Protein AF-A0A8S9R0D3-F1 (afdb_monomer_lite)

Structure (mmCIF, N/CA/C/O backbone):
data_AF-A0A8S9R0D3-F1
#
_entry.id   AF-A0A8S9R0D3-F1
#
loop_
_atom_site.group_PDB
_atom_site.id
_atom_site.type_symbol
_atom_site.label_atom_id
_atom_site.label_alt_id
_atom_site.label_comp_id
_atom_site.label_asym_id
_atom_site.label_entity_id
_atom_site.label_seq_id
_atom_site.pdbx_PDB_ins_code
_atom_site.Cartn_x
_atom_site.Cartn_y
_atom_site.Cartn_z
_atom_site.occupancy
_atom_site.B_iso_or_equiv
_atom_site.auth_seq_id
_atom_site.auth_comp_id
_atom_site.auth_asym_id
_atom_site.auth_atom_id
_atom_site.pdbx_PDB_model_num
ATOM 1 N N . MET A 1 1 ? 57.363 9.377 19.898 1.00 38.78 1 MET A N 1
ATOM 2 C CA . MET A 1 1 ? 56.429 9.627 21.012 1.00 38.78 1 MET A CA 1
ATOM 3 C C . MET A 1 1 ? 55.418 8.499 21.014 1.00 38.78 1 MET A C 1
ATOM 5 O O . MET A 1 1 ? 55.159 7.942 19.958 1.00 38.78 1 MET A O 1
ATOM 9 N N . SER A 1 2 ? 55.053 8.092 22.217 1.00 44.53 2 SER A N 1
ATOM 10 C CA . SER A 1 2 ? 54.649 6.754 22.642 1.00 44.53 2 SER A CA 1
ATOM 11 C C . SER A 1 2 ? 53.234 6.313 22.237 1.00 44.53 2 SER A C 1
ATOM 13 O O . SER A 1 2 ? 52.444 7.132 21.789 1.00 44.53 2 SER A O 1
ATOM 15 N N . GLU A 1 3 ? 52.969 5.034 22.550 1.00 37.09 3 GLU A N 1
ATOM 16 C CA . GLU A 1 3 ? 51.677 4.367 22.828 1.00 37.09 3 GLU A CA 1
ATOM 17 C C . GLU A 1 3 ? 51.063 3.515 21.709 1.00 37.09 3 GLU A C 1
ATOM 19 O O . GLU A 1 3 ? 51.058 3.905 20.552 1.00 37.09 3 GLU A O 1
ATOM 24 N N . SER A 1 4 ? 50.434 2.363 21.955 1.00 41.38 4 SER A N 1
ATOM 25 C CA . SER A 1 4 ? 50.523 1.299 22.975 1.00 41.38 4 SER A CA 1
ATOM 26 C C . SER A 1 4 ? 49.574 0.205 22.460 1.00 41.38 4 SER A C 1
ATOM 28 O O . SER A 1 4 ? 48.400 0.479 22.222 1.00 41.38 4 SER A O 1
ATOM 30 N N . SER A 1 5 ? 50.058 -1.020 22.256 1.00 46.34 5 SER A N 1
ATOM 31 C CA . SER A 1 5 ? 49.242 -2.169 21.824 1.00 46.34 5 SER A CA 1
ATOM 32 C C . SER A 1 5 ? 48.499 -2.811 23.005 1.00 46.34 5 SER A C 1
ATOM 34 O O . SER A 1 5 ? 49.089 -2.910 24.083 1.00 46.34 5 SER A O 1
ATOM 36 N N . PRO A 1 6 ? 47.281 -3.358 22.832 1.00 52.44 6 PRO A N 1
ATOM 37 C CA . PRO A 1 6 ? 46.685 -4.248 23.815 1.00 52.44 6 PRO A CA 1
ATOM 38 C C . PRO A 1 6 ? 46.996 -5.724 23.524 1.00 52.44 6 PRO A C 1
ATOM 40 O O . PRO A 1 6 ? 46.929 -6.211 22.397 1.00 52.44 6 PRO A O 1
ATOM 43 N N . SER A 1 7 ? 47.353 -6.401 24.612 1.00 41.72 7 SER A N 1
ATOM 44 C CA . SER A 1 7 ? 47.751 -7.799 24.749 1.00 41.72 7 SER A CA 1
ATOM 45 C C . SER A 1 7 ? 46.588 -8.771 24.517 1.00 41.72 7 SER A C 1
ATOM 47 O O . SER A 1 7 ? 45.537 -8.651 25.148 1.00 41.72 7 SER A O 1
ATOM 49 N N . GLY A 1 8 ? 46.799 -9.758 23.641 1.00 35.59 8 GLY A N 1
ATOM 50 C CA . GLY A 1 8 ? 45.963 -10.949 23.506 1.00 35.59 8 GLY A CA 1
ATOM 51 C C . GLY A 1 8 ? 46.502 -12.072 24.393 1.00 35.59 8 GLY A C 1
ATOM 52 O O . G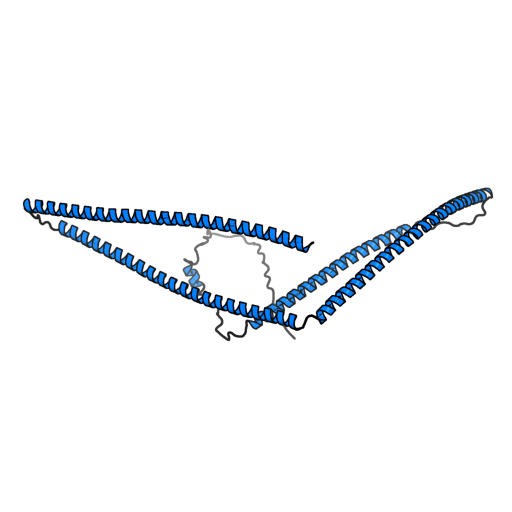LY A 1 8 ? 47.621 -12.536 24.199 1.00 35.59 8 GLY A O 1
ATOM 53 N N . SER A 1 9 ? 45.705 -12.502 25.369 1.00 39.28 9 SER A N 1
ATOM 54 C CA . SER A 1 9 ? 46.001 -13.635 26.250 1.00 39.28 9 SER A CA 1
ATOM 55 C C . SER A 1 9 ? 45.358 -14.901 25.679 1.00 39.28 9 SER A C 1
ATOM 57 O O . SER A 1 9 ? 44.148 -15.095 25.795 1.00 39.28 9 SER A O 1
ATOM 59 N N . ALA A 1 10 ? 46.170 -15.740 25.035 1.00 34.69 10 ALA A N 1
ATOM 60 C CA . ALA A 1 10 ? 45.837 -17.116 24.684 1.00 34.69 10 ALA A CA 1
ATOM 61 C C . ALA A 1 10 ? 46.445 -18.040 25.750 1.00 34.69 10 ALA A C 1
ATOM 63 O O . ALA A 1 10 ? 47.656 -18.023 25.965 1.00 34.69 10 ALA A O 1
ATOM 64 N N . ILE A 1 11 ? 45.608 -18.818 26.437 1.00 42.00 11 ILE A N 1
ATOM 65 C CA . ILE A 1 11 ? 46.036 -19.825 27.416 1.00 42.00 11 ILE A CA 1
ATOM 66 C C . ILE A 1 11 ? 45.979 -21.192 26.729 1.00 42.00 11 ILE A C 1
ATOM 68 O O . ILE A 1 11 ? 44.903 -21.652 26.345 1.00 42.00 11 ILE A O 1
ATOM 72 N N . GLU A 1 12 ? 47.144 -21.820 26.563 1.00 38.19 12 GLU A N 1
ATOM 73 C CA . GLU A 1 12 ? 47.287 -23.225 26.166 1.00 38.19 12 GLU A CA 1
ATOM 74 C C . GLU A 1 12 ? 46.858 -24.183 27.296 1.00 38.19 12 GLU A C 1
ATOM 76 O O . GLU A 1 12 ? 47.080 -23.884 28.474 1.00 38.19 12 GLU A O 1
ATOM 81 N N . PRO A 1 13 ? 46.306 -25.368 26.976 1.00 39.94 13 PRO A N 1
ATOM 82 C CA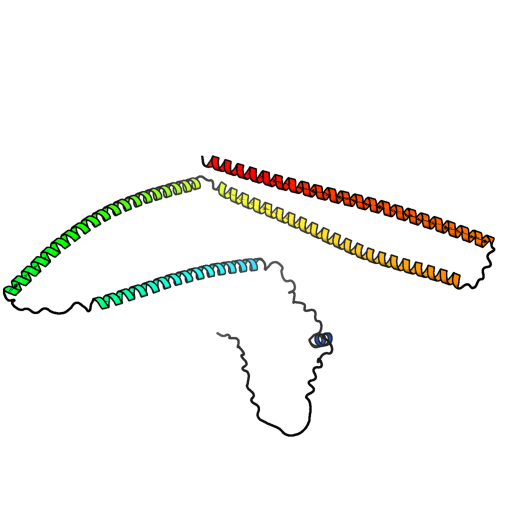 . PRO A 1 13 ? 46.021 -26.402 27.962 1.00 39.94 13 PRO A CA 1
ATOM 83 C C . PRO A 1 13 ? 47.228 -27.334 28.176 1.00 39.94 13 PRO A C 1
ATOM 85 O O . PRO A 1 13 ? 47.712 -27.987 27.252 1.00 39.94 13 PRO A O 1
ATOM 88 N N . GLY A 1 14 ? 47.684 -27.436 29.426 1.00 35.03 14 GLY A N 1
ATOM 89 C CA . GLY A 1 14 ? 48.704 -28.395 29.854 1.00 35.03 14 GLY A CA 1
ATOM 90 C C . GLY A 1 14 ? 48.146 -29.812 30.027 1.00 35.03 14 GLY A C 1
ATOM 91 O O . GLY A 1 14 ? 47.217 -30.035 30.802 1.00 35.03 14 GLY A O 1
ATOM 92 N N . ASN A 1 15 ? 48.757 -30.764 29.319 1.00 35.84 15 ASN A N 1
ATOM 93 C CA . ASN A 1 15 ? 48.585 -32.212 29.461 1.00 35.84 15 ASN A CA 1
ATOM 94 C C . ASN A 1 15 ? 49.057 -32.711 30.838 1.00 35.84 15 ASN A C 1
ATOM 96 O O . ASN A 1 15 ? 50.173 -32.407 31.256 1.00 35.84 15 ASN A O 1
ATOM 100 N N . ILE A 1 16 ? 48.268 -33.577 31.480 1.00 38.00 16 ILE A N 1
ATOM 101 C CA . ILE A 1 16 ? 48.703 -34.396 32.619 1.00 38.00 16 ILE A CA 1
ATOM 102 C C . ILE A 1 16 ? 48.562 -35.859 32.202 1.00 38.00 16 ILE A C 1
ATOM 104 O O . ILE A 1 16 ? 47.458 -36.309 31.904 1.00 38.00 16 ILE A O 1
ATOM 108 N N . ASN A 1 17 ? 49.679 -36.588 32.183 1.00 36.97 17 ASN A N 1
ATOM 109 C CA . ASN A 1 17 ? 49.683 -38.047 32.100 1.00 36.97 17 ASN A CA 1
ATOM 110 C C . ASN A 1 17 ? 49.920 -38.619 33.515 1.00 36.97 17 ASN A C 1
ATOM 112 O O . ASN A 1 17 ? 50.731 -38.045 34.250 1.00 36.97 17 ASN A O 1
ATOM 116 N N . PRO A 1 18 ? 49.229 -39.698 33.923 1.00 48.12 18 PRO A N 1
ATOM 117 C CA . PRO A 1 18 ? 49.205 -40.170 35.299 1.00 48.12 18 PRO A CA 1
ATOM 118 C C . PRO A 1 18 ? 50.164 -41.346 35.492 1.00 48.12 18 PRO A C 1
ATOM 120 O O . PRO A 1 18 ? 50.085 -42.335 34.771 1.00 48.12 18 PRO A O 1
ATOM 123 N N . ASP A 1 19 ? 51.023 -41.276 36.503 1.00 37.81 19 ASP A N 1
ATOM 124 C CA . ASP A 1 19 ? 51.761 -42.452 36.955 1.00 37.81 19 ASP A CA 1
ATOM 125 C C . ASP A 1 19 ? 51.951 -42.384 38.469 1.00 37.81 19 ASP A C 1
ATOM 127 O O . ASP A 1 19 ? 52.793 -41.644 38.975 1.00 37.81 19 ASP A O 1
ATOM 131 N N . SER A 1 20 ? 51.095 -43.102 39.199 1.00 39.81 20 SER A N 1
ATOM 132 C CA . SER A 1 20 ? 51.376 -43.709 40.507 1.00 39.81 20 SER A CA 1
ATOM 133 C C . SER A 1 20 ? 50.143 -44.478 40.973 1.00 39.81 20 SER A C 1
ATOM 135 O O . SER A 1 20 ? 49.072 -43.919 41.190 1.00 39.81 20 SER A O 1
ATOM 137 N N . ASN A 1 21 ? 50.322 -45.784 41.111 1.00 39.84 21 ASN A N 1
ATOM 138 C CA . ASN A 1 21 ? 49.334 -46.766 41.541 1.00 39.84 21 ASN A CA 1
ATOM 139 C C . ASN A 1 21 ? 49.845 -47.411 42.861 1.00 39.84 21 ASN A C 1
ATOM 141 O O . ASN A 1 21 ? 50.984 -47.166 43.256 1.00 39.84 21 ASN A O 1
ATOM 145 N N . PRO A 1 22 ? 49.066 -48.244 43.566 1.00 53.06 22 PRO A N 1
ATOM 146 C CA . PRO A 1 22 ? 48.208 -47.835 44.676 1.00 53.06 22 PRO A CA 1
ATOM 147 C C . PRO A 1 22 ? 48.586 -48.541 45.993 1.00 53.06 22 PRO A C 1
ATOM 149 O O . PRO A 1 22 ? 49.207 -49.603 45.982 1.00 53.06 22 PRO A O 1
ATOM 152 N N . SER A 1 23 ? 48.164 -48.016 47.148 1.00 34.97 23 SER A N 1
ATOM 153 C CA . SER A 1 23 ? 48.225 -48.798 48.388 1.00 34.97 23 SER A CA 1
ATOM 154 C C . SER A 1 23 ? 47.217 -48.346 49.447 1.00 34.97 23 SER A C 1
ATOM 156 O O . SER A 1 23 ? 47.244 -47.214 49.914 1.00 34.97 23 SER A O 1
ATOM 158 N N . LEU A 1 24 ? 46.394 -49.324 49.826 1.00 38.31 24 LEU A N 1
ATOM 159 C CA . LEU A 1 24 ? 45.577 -49.464 51.029 1.00 38.31 24 LEU A CA 1
ATOM 160 C C . LEU A 1 24 ? 44.309 -48.605 51.230 1.00 38.31 24 LEU A C 1
ATOM 162 O O . LEU A 1 24 ? 44.324 -47.443 51.615 1.00 38.31 24 LEU A O 1
ATOM 166 N N . THR A 1 25 ? 43.198 -49.349 51.150 1.00 41.75 25 THR A N 1
ATOM 167 C CA . THR A 1 25 ? 42.085 -49.372 52.112 1.00 41.75 25 THR A CA 1
ATOM 168 C C . THR A 1 25 ? 41.250 -48.108 52.262 1.00 41.75 25 THR A C 1
ATOM 170 O O . THR A 1 25 ? 41.488 -47.287 53.137 1.00 41.75 25 THR A O 1
ATOM 173 N N . ALA A 1 26 ? 40.156 -48.061 51.515 1.00 41.12 26 ALA A N 1
ATOM 174 C CA . ALA A 1 26 ? 38.804 -48.009 52.064 1.00 41.12 26 ALA A CA 1
ATOM 175 C C . ALA A 1 26 ? 37.849 -47.983 50.873 1.00 41.12 26 ALA A C 1
ATOM 177 O O . ALA A 1 26 ? 38.053 -47.223 49.929 1.00 41.12 26 ALA A O 1
ATOM 178 N N . ASN A 1 27 ? 36.806 -48.805 50.911 1.00 50.22 27 ASN A N 1
ATOM 179 C CA . ASN A 1 27 ? 35.668 -48.653 50.014 1.00 50.22 27 ASN A CA 1
ATOM 180 C C . ASN A 1 27 ? 34.949 -47.345 50.378 1.00 50.22 27 ASN A C 1
ATOM 182 O O . ASN A 1 27 ? 33.940 -47.362 51.074 1.00 50.22 27 ASN A O 1
ATOM 186 N N . VAL A 1 28 ? 35.499 -46.210 49.954 1.00 49.38 28 VAL A N 1
ATOM 187 C CA . VAL A 1 28 ? 34.783 -44.942 49.898 1.00 49.38 28 VAL A CA 1
ATOM 188 C C . VAL A 1 28 ? 34.236 -44.877 48.486 1.00 49.38 28 VAL A C 1
ATOM 190 O O . VAL A 1 28 ? 34.900 -44.427 47.554 1.00 49.38 28 VAL A O 1
ATOM 193 N N . LEU A 1 29 ? 33.023 -45.402 48.314 1.00 51.94 29 LEU A N 1
ATOM 194 C CA . LEU A 1 29 ? 32.159 -44.917 47.250 1.00 51.94 29 LEU A CA 1
ATOM 195 C C . LEU A 1 29 ? 32.133 -43.401 47.432 1.00 51.94 29 LEU A C 1
ATOM 197 O O . LEU A 1 29 ? 31.661 -42.925 48.461 1.00 51.94 29 LEU A O 1
ATOM 201 N N . ALA A 1 30 ? 32.749 -42.666 46.508 1.00 56.41 30 ALA A N 1
ATOM 202 C CA . ALA A 1 30 ? 32.663 -41.220 46.485 1.00 56.41 30 ALA A CA 1
ATOM 203 C C . ALA A 1 30 ? 31.182 -40.885 46.303 1.00 56.41 30 ALA A C 1
ATOM 205 O O . ALA A 1 30 ? 30.646 -40.933 45.197 1.00 56.41 30 ALA A O 1
ATOM 206 N N . GLU A 1 31 ? 30.508 -40.649 47.423 1.00 52.38 31 GLU A N 1
ATOM 207 C CA . GLU A 1 31 ? 29.179 -40.079 47.482 1.00 52.38 31 GLU A CA 1
ATOM 208 C C . GLU A 1 31 ? 29.327 -38.673 46.904 1.00 52.38 31 GLU A C 1
ATOM 210 O O . GLU A 1 31 ? 29.773 -37.738 47.568 1.00 52.38 31 GLU A O 1
ATOM 215 N N . ILE A 1 32 ? 29.100 -38.553 45.594 1.00 55.41 32 ILE A N 1
ATOM 216 C CA . ILE A 1 32 ? 29.041 -37.257 44.935 1.00 55.41 32 ILE A CA 1
ATOM 217 C C . ILE A 1 32 ? 27.764 -36.617 45.455 1.00 55.41 32 ILE A C 1
ATOM 219 O O . ILE A 1 32 ? 26.666 -36.918 44.989 1.00 55.41 32 ILE A O 1
ATOM 223 N N . ASP A 1 33 ? 27.932 -35.768 46.460 1.00 54.47 33 ASP A N 1
ATOM 224 C CA . ASP A 1 33 ? 26.877 -34.924 46.983 1.00 54.47 33 ASP A CA 1
ATOM 225 C C . ASP A 1 33 ? 26.412 -33.974 45.871 1.00 54.47 33 ASP A C 1
ATOM 227 O O . ASP A 1 33 ? 27.043 -32.961 45.564 1.00 54.47 33 ASP A O 1
ATOM 231 N N . SER A 1 34 ? 25.316 -34.350 45.213 1.00 57.47 34 SER A N 1
ATOM 232 C CA . SER A 1 34 ? 24.626 -33.531 44.221 1.00 57.47 34 SER A CA 1
ATOM 233 C C . SER A 1 34 ? 23.604 -32.592 44.866 1.00 57.47 34 SER A C 1
ATOM 235 O O . SER A 1 34 ? 22.719 -32.086 44.170 1.00 57.47 34 SER A O 1
ATOM 237 N N . SER A 1 35 ? 23.655 -32.389 46.189 1.00 66.38 35 SER A N 1
ATOM 238 C CA . SER A 1 35 ? 22.788 -31.421 46.844 1.00 66.38 35 SER A CA 1
ATOM 239 C C . SER A 1 35 ? 23.107 -30.015 46.338 1.00 66.38 35 SER A C 1
ATOM 241 O O . SER A 1 35 ? 24.254 -29.582 46.196 1.00 66.38 35 SER A O 1
ATOM 243 N N . SER A 1 36 ? 22.052 -29.288 45.982 1.00 64.31 36 SER A N 1
ATOM 244 C CA . SER A 1 36 ? 22.182 -27.904 45.553 1.00 64.31 36 SER A CA 1
ATOM 245 C C . SER A 1 36 ? 22.744 -27.081 46.715 1.00 64.31 36 SER A C 1
ATOM 247 O O . SER A 1 36 ? 22.143 -27.029 47.785 1.00 64.31 36 SER A O 1
ATOM 249 N N . ARG A 1 37 ? 23.873 -26.390 46.496 1.00 68.38 37 ARG A N 1
ATOM 250 C CA . ARG A 1 37 ? 24.562 -25.537 47.496 1.00 68.38 37 ARG A CA 1
ATOM 251 C C . ARG A 1 37 ? 23.688 -24.397 48.049 1.00 68.38 37 ARG A C 1
ATOM 253 O O . ARG A 1 37 ? 24.097 -23.693 48.969 1.00 68.38 37 ARG A O 1
ATOM 260 N N . PHE A 1 38 ? 22.525 -24.188 47.440 1.00 65.12 38 PHE A N 1
ATOM 261 C CA . PHE A 1 38 ? 21.464 -23.268 47.825 1.00 65.12 38 PHE A CA 1
ATOM 262 C C . PHE A 1 38 ? 20.128 -24.016 47.783 1.00 65.12 38 PHE A C 1
ATOM 264 O O . PHE A 1 38 ? 19.813 -24.702 46.808 1.00 65.12 38 PHE A O 1
ATOM 271 N N . VAL A 1 39 ? 19.322 -23.857 48.828 1.00 72.00 39 VAL A N 1
ATOM 272 C CA . VAL A 1 39 ? 18.062 -24.592 49.027 1.00 72.00 39 VAL A CA 1
ATOM 273 C C . VAL A 1 39 ? 16.923 -23.972 48.203 1.00 72.00 39 VAL A C 1
ATOM 275 O O . VAL A 1 39 ? 15.876 -24.581 48.000 1.00 72.00 39 VAL A O 1
ATOM 278 N N . SER A 1 40 ? 17.122 -22.761 47.663 1.00 76.00 40 SER A N 1
ATOM 279 C CA . SER A 1 40 ? 16.219 -22.160 46.677 1.00 76.00 40 SER A CA 1
ATOM 280 C C . SER A 1 40 ? 16.901 -21.112 45.792 1.00 76.00 40 SER A C 1
ATOM 282 O O . SER A 1 40 ? 17.905 -20.506 46.167 1.00 76.00 40 SER A O 1
ATOM 284 N N . VAL A 1 41 ? 16.280 -20.818 44.643 1.00 71.69 41 VAL A N 1
ATOM 285 C CA . VAL A 1 41 ? 16.656 -19.700 43.750 1.00 71.69 41 VAL A CA 1
ATOM 286 C C . VAL A 1 41 ? 16.683 -18.366 44.503 1.00 71.69 41 VAL A C 1
ATOM 288 O O . VAL A 1 41 ? 17.523 -17.513 44.229 1.00 71.69 41 VAL A O 1
ATOM 291 N N . ARG A 1 42 ? 15.805 -18.200 45.501 1.00 75.75 42 ARG A N 1
ATOM 292 C CA . ARG A 1 42 ? 15.776 -17.017 46.367 1.00 75.75 42 ARG A CA 1
ATOM 293 C C . ARG A 1 42 ? 17.060 -16.897 47.191 1.00 75.75 42 ARG A C 1
ATOM 295 O O . ARG A 1 42 ? 17.606 -15.806 47.280 1.00 75.75 42 ARG A O 1
ATOM 302 N N . GLU A 1 43 ? 17.558 -17.998 47.749 1.00 79.50 43 GLU A N 1
ATOM 303 C CA . GLU A 1 43 ? 18.799 -18.007 48.534 1.00 79.50 43 GLU A CA 1
ATOM 304 C C . GLU A 1 43 ? 20.026 -17.705 47.661 1.00 79.50 43 GLU A C 1
ATOM 306 O O . GLU A 1 43 ? 20.881 -16.903 48.046 1.00 79.50 43 GLU A O 1
ATOM 311 N N . ALA A 1 44 ? 20.082 -18.277 46.454 1.00 75.50 44 ALA A N 1
ATOM 312 C CA . ALA A 1 44 ? 21.126 -17.965 45.481 1.00 75.50 44 ALA A CA 1
ATOM 313 C C . ALA A 1 44 ? 21.104 -16.476 45.091 1.00 75.50 44 ALA A C 1
ATOM 315 O O . ALA A 1 44 ? 22.135 -15.806 45.142 1.00 75.50 44 ALA A O 1
ATOM 316 N N . ALA A 1 45 ? 19.922 -15.932 44.786 1.00 71.06 45 ALA A N 1
ATOM 317 C CA . ALA A 1 45 ? 19.754 -14.523 44.441 1.00 71.06 45 ALA A CA 1
ATOM 318 C C . ALA A 1 45 ? 20.188 -13.588 45.582 1.00 71.06 45 ALA A C 1
ATOM 320 O O . ALA A 1 45 ? 20.800 -12.556 45.327 1.00 71.06 45 ALA A O 1
ATOM 321 N N . THR A 1 46 ? 19.939 -13.952 46.844 1.00 71.94 46 THR A N 1
ATOM 322 C CA . THR A 1 46 ? 20.419 -13.178 47.998 1.00 71.94 46 THR A CA 1
ATOM 323 C C . THR A 1 46 ? 21.942 -13.225 48.138 1.00 71.94 46 THR A C 1
ATOM 325 O O . THR A 1 46 ? 22.549 -12.187 48.391 1.00 71.94 46 THR A O 1
ATOM 328 N N . ARG A 1 47 ? 22.583 -14.384 47.930 1.00 72.00 47 ARG A N 1
ATOM 329 C CA . ARG A 1 47 ? 24.048 -14.515 48.048 1.00 72.00 47 ARG A CA 1
ATOM 330 C C . ARG A 1 47 ? 24.829 -13.797 46.945 1.00 72.00 47 ARG A C 1
ATOM 332 O O . ARG A 1 47 ? 25.916 -13.303 47.222 1.00 72.00 47 ARG A O 1
ATOM 339 N N . PHE A 1 48 ? 24.293 -13.721 45.727 1.00 67.25 48 PHE A N 1
ATOM 340 C CA . PHE A 1 48 ? 24.962 -13.090 44.578 1.00 67.25 48 PHE A CA 1
ATOM 341 C C . PHE A 1 48 ? 24.623 -11.601 44.379 1.00 67.25 48 PHE A C 1
ATOM 343 O O . PHE A 1 48 ? 24.952 -11.040 43.337 1.00 67.25 48 PHE A O 1
ATOM 350 N N . GLY A 1 49 ? 24.018 -10.939 45.372 1.00 67.56 49 GLY A N 1
ATOM 351 C CA . GLY A 1 49 ? 23.812 -9.481 45.342 1.00 67.56 49 GLY A CA 1
ATOM 352 C C . GLY A 1 49 ? 22.384 -9.005 45.603 1.00 67.56 49 GLY A C 1
ATOM 353 O O . GLY A 1 49 ? 22.109 -7.815 45.472 1.00 67.56 49 GLY A O 1
ATOM 354 N N . GLY A 1 50 ? 21.476 -9.898 46.004 1.00 62.59 50 GLY A N 1
ATOM 355 C CA . GLY A 1 50 ? 20.080 -9.559 46.263 1.00 62.59 50 GLY A CA 1
ATOM 356 C C . GLY A 1 50 ? 19.290 -9.276 44.986 1.00 62.59 50 GLY A C 1
ATOM 357 O O . GLY A 1 50 ? 19.831 -9.136 43.893 1.00 62.59 50 GLY A O 1
ATOM 358 N N . PHE A 1 51 ? 17.966 -9.189 45.122 1.00 59.19 51 PHE A N 1
ATOM 359 C CA . PHE A 1 51 ? 17.055 -8.805 44.041 1.00 59.19 51 PHE A CA 1
ATOM 360 C C . PHE A 1 51 ? 17.180 -7.290 43.785 1.00 59.19 51 PHE A C 1
ATOM 362 O O . PHE A 1 51 ? 16.302 -6.502 44.128 1.00 59.19 51 PHE A O 1
ATOM 369 N N . GLY A 1 52 ? 18.337 -6.862 43.281 1.00 54.06 52 GLY A N 1
ATOM 370 C CA . GLY A 1 52 ? 18.612 -5.478 42.927 1.00 54.06 52 GLY A CA 1
ATOM 371 C C . GLY A 1 52 ? 17.901 -5.120 41.628 1.00 54.06 52 GLY A C 1
ATOM 372 O O . GLY A 1 52 ? 18.138 -5.732 40.588 1.00 54.06 52 GLY A O 1
ATOM 373 N N . PHE A 1 53 ? 17.023 -4.121 41.683 1.00 57.03 53 PHE A N 1
ATOM 374 C CA . PHE A 1 53 ? 16.468 -3.486 40.495 1.00 57.03 53 PHE A CA 1
ATOM 375 C C . PHE A 1 53 ? 17.623 -2.817 39.744 1.00 57.03 53 PHE A C 1
ATOM 377 O O . PHE A 1 53 ? 18.140 -1.793 40.194 1.00 57.03 53 PHE A O 1
ATOM 384 N N . TRP A 1 54 ? 18.061 -3.412 38.633 1.00 50.75 54 TRP A N 1
ATOM 385 C CA . TRP A 1 54 ? 19.017 -2.777 37.732 1.00 50.75 54 TRP A CA 1
ATOM 386 C C . TRP A 1 54 ? 18.401 -1.464 37.256 1.00 50.75 54 TRP A C 1
ATOM 388 O O . TRP A 1 54 ? 17.478 -1.460 36.447 1.00 50.75 54 TRP A O 1
ATOM 398 N N . ARG A 1 55 ? 18.879 -0.346 37.806 1.00 52.59 55 ARG A N 1
ATOM 399 C CA . ARG A 1 55 ? 18.623 0.987 37.276 1.00 52.59 55 ARG A CA 1
ATOM 400 C C . ARG A 1 55 ? 19.726 1.232 36.246 1.00 52.59 55 ARG A C 1
ATOM 402 O O . ARG A 1 55 ? 20.869 1.424 36.660 1.00 52.59 55 ARG A O 1
ATOM 409 N N . PRO A 1 56 ? 19.442 1.207 34.930 1.00 51.12 56 PRO A N 1
ATOM 410 C CA . PRO A 1 56 ? 20.371 1.780 33.969 1.00 51.12 56 PRO A CA 1
ATOM 411 C C . PRO A 1 56 ? 20.585 3.222 34.407 1.00 51.12 56 PRO A C 1
ATOM 413 O O . PRO A 1 56 ? 19.610 3.899 34.743 1.00 51.12 56 PRO A O 1
ATOM 416 N N . HIS A 1 57 ? 21.832 3.677 34.472 1.00 44.72 57 HIS A N 1
ATOM 417 C CA . HIS A 1 57 ? 22.122 5.082 34.712 1.00 44.72 57 HIS A CA 1
ATOM 418 C C . HIS A 1 57 ? 21.463 5.899 33.594 1.00 44.72 57 HIS A C 1
ATOM 420 O O . HIS A 1 57 ? 22.034 6.087 32.525 1.00 44.72 57 HIS A O 1
ATOM 426 N N . SER A 1 58 ? 20.229 6.349 33.824 1.00 44.88 58 SER A N 1
ATOM 427 C CA . SER A 1 58 ? 19.647 7.466 33.107 1.00 44.88 58 SER A CA 1
ATOM 428 C C . SER A 1 58 ? 20.516 8.650 33.486 1.00 44.88 58 SER A C 1
ATOM 430 O O . SER A 1 58 ? 20.446 9.129 34.618 1.00 44.88 58 SER A O 1
ATOM 432 N N . SER A 1 59 ? 21.396 9.038 32.570 1.00 46.38 59 SER A N 1
ATOM 433 C CA . SER A 1 59 ? 22.113 10.300 32.625 1.00 46.38 59 SER A CA 1
ATOM 434 C C . SER A 1 59 ? 21.117 11.400 32.973 1.00 46.38 59 SER A C 1
ATOM 436 O O . SER A 1 59 ? 20.182 11.662 32.214 1.00 46.38 59 SER A O 1
ATOM 438 N N . GLU A 1 60 ? 21.294 11.978 34.155 1.00 40.12 60 GLU A N 1
ATOM 439 C CA . GLU A 1 60 ? 20.569 13.156 34.589 1.00 40.12 60 GLU A CA 1
ATOM 440 C C . GLU A 1 60 ? 20.771 14.293 33.587 1.00 40.12 60 GLU A C 1
ATOM 442 O O . GLU A 1 60 ? 21.840 14.494 33.009 1.00 40.12 60 GLU A O 1
ATOM 447 N N . SER A 1 61 ? 19.668 14.997 33.384 1.00 48.03 61 SER A N 1
ATOM 448 C CA . SER A 1 61 ? 19.454 16.156 32.535 1.00 48.03 61 SER A CA 1
ATOM 449 C C . SER A 1 61 ? 20.609 17.162 32.530 1.00 48.03 61 SER A C 1
ATOM 451 O O . SER A 1 61 ? 20.784 17.918 33.485 1.00 48.03 61 SER A O 1
ATOM 453 N N . LEU A 1 62 ? 21.293 17.266 31.391 1.00 45.47 62 LEU A N 1
ATOM 454 C CA . LEU A 1 62 ? 21.999 18.470 30.961 1.00 45.47 62 LEU A CA 1
ATOM 455 C C . LEU A 1 62 ? 21.681 18.714 29.477 1.00 45.47 62 LEU A C 1
ATOM 457 O O . LEU A 1 62 ? 22.180 18.022 28.600 1.00 45.47 62 LEU A O 1
ATOM 461 N N . GLN A 1 63 ? 20.841 19.727 29.253 1.00 41.78 63 GLN A N 1
ATOM 462 C CA . GLN A 1 63 ? 20.606 20.458 27.999 1.00 41.78 63 GLN A CA 1
ATOM 463 C C . GLN A 1 63 ? 20.012 19.689 26.806 1.00 41.78 63 GLN A C 1
ATOM 465 O O . GLN A 1 63 ? 20.695 19.138 25.948 1.00 41.78 63 GLN A O 1
ATOM 470 N N . ASP A 1 64 ? 18.695 19.828 26.692 1.00 43.19 64 ASP A N 1
ATOM 471 C CA . ASP A 1 64 ? 17.814 19.310 25.644 1.00 43.19 64 ASP A CA 1
ATOM 472 C C . ASP A 1 64 ? 17.864 20.120 24.324 1.00 43.19 64 ASP A C 1
ATOM 474 O O . ASP A 1 64 ? 16.846 20.318 23.676 1.00 43.19 64 ASP A O 1
ATOM 478 N N . ASN A 1 65 ? 19.032 20.644 23.924 1.00 48.00 65 ASN A N 1
ATOM 479 C CA . ASN A 1 65 ? 19.163 21.475 22.708 1.00 48.00 65 ASN A CA 1
ATOM 480 C C . ASN A 1 65 ? 20.409 21.182 21.846 1.00 48.00 65 ASN A C 1
ATOM 482 O O . ASN A 1 65 ? 20.675 21.930 20.910 1.00 48.00 65 ASN A O 1
ATOM 486 N N . ALA A 1 66 ? 21.188 20.132 22.133 1.00 54.88 66 ALA A N 1
ATOM 487 C CA . ALA A 1 66 ? 22.517 19.974 21.526 1.00 54.88 66 ALA A CA 1
ATOM 488 C C . ALA A 1 66 ? 22.755 18.710 20.682 1.00 54.88 66 ALA A C 1
ATOM 490 O O . ALA A 1 66 ? 23.893 18.506 20.294 1.00 54.88 66 ALA A O 1
ATOM 491 N N . LYS A 1 67 ? 21.778 17.832 20.394 1.00 57.53 67 LYS A N 1
ATOM 492 C CA . LYS A 1 67 ? 22.115 16.547 19.727 1.00 57.53 67 LYS A CA 1
ATOM 493 C C . LYS A 1 67 ? 21.197 16.048 18.614 1.00 57.53 67 LYS A C 1
ATOM 495 O O . LYS A 1 67 ? 21.425 14.951 18.135 1.00 57.53 67 LYS A O 1
ATOM 500 N N . GLU A 1 68 ? 20.219 16.815 18.137 1.00 55.22 68 GLU A N 1
ATOM 501 C CA . GLU A 1 68 ? 19.528 16.437 16.884 1.00 55.22 68 GLU A CA 1
ATOM 502 C C . GLU A 1 68 ? 20.352 16.880 15.658 1.00 55.22 68 GLU A C 1
ATOM 504 O O . GLU A 1 68 ? 20.501 16.127 14.699 1.00 55.22 68 GLU A O 1
ATOM 509 N N . GLY A 1 69 ? 20.970 18.068 15.725 1.00 59.97 69 GLY A N 1
ATOM 510 C CA . GLY A 1 69 ? 21.850 18.603 14.676 1.00 59.97 69 GLY A CA 1
ATOM 511 C C . GLY A 1 69 ? 23.088 17.737 14.430 1.00 59.97 69 GLY A C 1
ATOM 512 O O . GLY A 1 69 ? 23.323 17.340 13.291 1.00 59.97 69 GLY A O 1
ATOM 513 N N . ASP A 1 70 ? 23.799 17.357 15.495 1.00 68.31 70 ASP A N 1
ATOM 514 C CA . ASP A 1 70 ? 24.983 16.487 15.422 1.00 68.31 70 ASP A CA 1
ATOM 515 C C . ASP A 1 70 ? 24.650 15.101 14.845 1.00 68.31 70 ASP A C 1
ATOM 517 O O . ASP A 1 70 ? 25.431 14.525 14.091 1.00 68.31 70 ASP A O 1
ATOM 521 N N . ILE A 1 71 ? 23.466 14.556 15.150 1.00 75.19 71 ILE A N 1
ATOM 522 C CA . ILE A 1 71 ? 23.012 13.270 14.599 1.00 75.19 71 ILE A CA 1
ATOM 523 C C . ILE A 1 71 ? 22.687 13.402 13.107 1.00 75.19 71 ILE A C 1
ATOM 525 O O . ILE A 1 71 ? 22.981 12.490 12.333 1.00 75.19 71 ILE A O 1
ATOM 529 N N . ILE A 1 72 ? 22.081 14.513 12.683 1.00 80.62 72 ILE A N 1
ATOM 530 C CA . ILE A 1 72 ? 21.795 14.783 11.267 1.00 80.62 72 ILE A CA 1
ATOM 531 C C . ILE A 1 72 ? 23.098 14.982 10.483 1.00 80.62 72 ILE A C 1
ATOM 533 O O . ILE A 1 72 ? 23.220 14.481 9.365 1.00 80.62 72 ILE A O 1
ATOM 537 N N . GLU A 1 73 ? 24.076 15.674 11.063 1.00 87.12 73 GLU A N 1
ATOM 538 C CA . GLU A 1 73 ? 25.391 15.886 10.461 1.00 87.12 73 GLU A CA 1
ATOM 539 C C . GLU A 1 73 ? 26.183 14.580 10.342 1.00 87.12 73 GLU A C 1
ATOM 541 O O . GLU A 1 73 ? 26.622 14.244 9.244 1.00 87.12 73 GLU A O 1
ATOM 546 N N . LEU A 1 74 ? 26.230 13.766 11.400 1.00 82.81 74 LEU A N 1
ATOM 547 C CA . LEU A 1 74 ? 26.850 12.437 11.357 1.00 82.81 74 LEU A CA 1
ATOM 548 C C . LEU A 1 74 ? 26.175 11.507 10.342 1.00 82.81 74 LEU A C 1
ATOM 550 O O . LEU A 1 74 ? 26.852 10.747 9.650 1.00 82.81 74 LEU A O 1
ATOM 554 N N . LYS A 1 75 ? 24.843 11.559 10.214 1.00 84.31 75 LYS A N 1
ATOM 555 C CA . LYS A 1 75 ? 24.113 10.792 9.189 1.00 84.31 75 LYS A CA 1
ATOM 556 C C . LYS A 1 75 ? 24.471 11.243 7.775 1.00 84.31 75 LYS A C 1
ATOM 558 O O . LYS A 1 75 ? 24.604 10.396 6.895 1.00 84.31 75 LYS A O 1
ATOM 563 N N . ARG A 1 76 ? 24.634 12.551 7.558 1.00 89.31 76 ARG A N 1
ATOM 564 C CA . ARG A 1 76 ? 25.056 13.116 6.270 1.00 89.31 76 ARG A CA 1
ATOM 565 C C . ARG A 1 76 ? 26.473 12.672 5.917 1.00 89.31 76 ARG A C 1
ATOM 567 O O . ARG A 1 76 ? 26.676 12.122 4.843 1.00 89.31 76 ARG A O 1
ATOM 574 N N . GLU A 1 77 ? 27.408 12.819 6.848 1.00 92.12 77 GLU A N 1
ATOM 575 C CA . GLU A 1 77 ? 28.810 12.427 6.672 1.00 92.12 77 GLU A CA 1
ATOM 576 C C . GLU A 1 77 ? 28.947 10.910 6.438 1.00 92.12 77 GLU A C 1
ATOM 578 O O . GLU A 1 77 ? 29.692 10.460 5.567 1.00 92.12 77 GLU A O 1
ATOM 583 N N . THR A 1 78 ? 28.135 10.102 7.130 1.00 85.50 78 THR A N 1
ATOM 584 C CA . THR A 1 78 ? 28.056 8.649 6.899 1.00 85.50 78 THR A CA 1
ATOM 585 C C . THR A 1 78 ? 27.553 8.324 5.488 1.00 85.50 78 THR A C 1
ATOM 587 O O . THR A 1 78 ? 28.105 7.443 4.829 1.00 85.50 78 THR A O 1
ATOM 590 N N . ALA A 1 79 ? 26.531 9.031 4.997 1.00 92.50 79 ALA A N 1
ATOM 591 C CA . ALA A 1 79 ? 26.005 8.834 3.645 1.00 92.50 79 ALA A CA 1
ATOM 592 C C . ALA A 1 79 ? 27.003 9.279 2.560 1.00 92.50 79 ALA A C 1
ATOM 594 O O . ALA A 1 79 ? 27.131 8.624 1.525 1.00 92.50 79 ALA A O 1
ATOM 595 N N . GLU A 1 80 ? 27.743 10.363 2.798 1.00 94.06 80 GLU A N 1
ATOM 596 C CA . GLU A 1 80 ? 28.816 10.829 1.913 1.00 94.06 80 GLU A CA 1
ATOM 597 C C . GLU A 1 80 ? 29.948 9.799 1.815 1.00 94.06 80 GLU A C 1
ATOM 599 O O . GLU A 1 80 ? 30.352 9.430 0.709 1.00 94.06 80 GLU A O 1
ATOM 604 N N . LEU A 1 81 ? 30.398 9.256 2.951 1.00 95.38 81 LEU A N 1
ATOM 605 C CA . LEU A 1 81 ? 31.405 8.194 2.985 1.00 95.38 81 LEU A CA 1
ATOM 606 C C . LEU A 1 81 ? 30.921 6.909 2.306 1.00 95.38 81 LEU A C 1
ATOM 608 O O . LEU A 1 81 ? 31.690 6.273 1.586 1.00 95.38 81 LEU A O 1
ATOM 612 N N . GLN A 1 82 ? 29.651 6.540 2.484 1.00 94.25 82 GLN A N 1
ATOM 613 C CA . GLN A 1 82 ? 29.064 5.377 1.820 1.00 94.25 82 GLN A CA 1
ATOM 614 C C . GLN A 1 82 ? 29.039 5.542 0.293 1.00 94.25 82 GLN A C 1
ATOM 616 O O . GLN A 1 82 ? 29.415 4.620 -0.432 1.00 94.25 82 GLN A O 1
ATOM 621 N N . ASN A 1 83 ? 28.634 6.712 -0.206 1.00 94.94 83 ASN A N 1
ATOM 622 C CA . ASN A 1 83 ? 28.642 7.002 -1.640 1.00 94.94 83 ASN A CA 1
ATOM 623 C C . ASN A 1 83 ? 30.066 6.997 -2.204 1.00 94.94 83 ASN A C 1
ATOM 625 O O . ASN A 1 83 ? 30.310 6.406 -3.255 1.00 94.94 83 ASN A O 1
ATOM 629 N N . TYR A 1 84 ? 31.017 7.603 -1.489 1.00 96.31 84 TYR A N 1
ATOM 630 C CA . TYR A 1 84 ? 32.426 7.578 -1.872 1.00 96.31 84 TYR A CA 1
ATOM 631 C C . TYR A 1 84 ? 32.977 6.146 -1.939 1.00 96.31 84 TYR A C 1
ATOM 633 O O . TYR A 1 84 ? 33.659 5.795 -2.903 1.00 96.31 84 TYR A O 1
ATOM 641 N N . LEU A 1 85 ? 32.642 5.301 -0.957 1.00 95.81 85 LEU A N 1
ATOM 642 C CA . LEU A 1 85 ? 33.039 3.894 -0.943 1.00 95.81 85 LEU A CA 1
ATOM 643 C C . LEU A 1 85 ? 32.465 3.137 -2.149 1.00 95.81 85 LEU A C 1
ATOM 645 O O . LEU A 1 85 ? 33.227 2.474 -2.845 1.00 95.81 85 LEU A O 1
ATOM 649 N N . MET A 1 86 ? 31.175 3.307 -2.460 1.00 95.44 86 MET A N 1
ATOM 650 C CA . MET A 1 86 ? 30.560 2.701 -3.651 1.00 95.44 86 MET A CA 1
ATOM 651 C C . MET A 1 86 ? 31.253 3.124 -4.949 1.00 95.44 86 MET A C 1
ATOM 653 O O . MET A 1 86 ? 31.505 2.291 -5.818 1.00 95.44 86 MET A O 1
ATOM 657 N N . VAL A 1 87 ? 31.577 4.412 -5.101 1.00 96.56 87 VAL A N 1
ATOM 658 C CA . VAL A 1 87 ? 32.295 4.901 -6.288 1.00 96.56 87 VAL A CA 1
ATOM 659 C C . VAL A 1 87 ? 33.667 4.233 -6.391 1.00 96.56 87 VAL A C 1
ATOM 661 O O . VAL A 1 87 ? 34.040 3.765 -7.465 1.00 96.56 87 VAL A O 1
ATOM 664 N N . LYS A 1 88 ? 34.396 4.110 -5.275 1.00 95.81 88 LYS A N 1
ATOM 665 C CA . LYS A 1 88 ? 35.708 3.446 -5.252 1.00 95.81 88 LYS A CA 1
ATOM 666 C C . LYS A 1 88 ? 35.627 1.948 -5.540 1.00 95.81 88 LYS A C 1
ATOM 668 O O . LYS A 1 88 ? 36.508 1.414 -6.217 1.00 95.81 88 LYS A O 1
ATOM 673 N N . GLU A 1 89 ? 34.581 1.274 -5.076 1.00 94.06 89 GLU A N 1
ATOM 674 C CA . GLU A 1 89 ? 34.312 -0.127 -5.411 1.00 94.06 89 GLU A CA 1
ATOM 675 C C . GLU A 1 89 ? 34.044 -0.297 -6.914 1.00 94.06 89 GLU A C 1
ATOM 677 O O . GLU A 1 89 ? 34.640 -1.173 -7.544 1.00 94.06 89 GLU A O 1
ATOM 682 N N . CYS A 1 90 ? 33.239 0.585 -7.515 1.00 93.00 90 CYS A N 1
ATOM 683 C CA . CYS A 1 90 ? 32.982 0.594 -8.957 1.00 93.00 90 CYS A CA 1
ATOM 684 C C . CYS A 1 90 ? 34.256 0.838 -9.781 1.00 93.00 90 CYS A C 1
ATOM 686 O O . CYS A 1 90 ? 34.548 0.065 -10.693 1.00 93.00 90 CYS A O 1
ATOM 688 N N . GLU A 1 91 ? 35.052 1.854 -9.433 1.00 95.38 91 GLU A N 1
ATOM 689 C CA . GLU A 1 91 ? 36.332 2.141 -10.101 1.00 95.38 91 GLU A CA 1
ATOM 690 C C . GLU A 1 91 ? 37.290 0.940 -10.027 1.00 95.38 91 GLU A C 1
ATOM 692 O O . GLU A 1 91 ? 37.925 0.571 -11.017 1.00 95.38 91 GLU A O 1
ATOM 697 N N . THR A 1 92 ? 37.373 0.285 -8.864 1.00 95.06 92 THR A N 1
ATOM 698 C CA . THR A 1 92 ? 38.236 -0.889 -8.670 1.00 95.06 92 THR A CA 1
ATOM 699 C C . THR A 1 92 ? 37.771 -2.072 -9.519 1.00 95.06 92 THR A C 1
ATOM 701 O O . THR A 1 92 ? 38.592 -2.766 -10.124 1.00 95.06 92 THR A O 1
ATOM 704 N N . LEU A 1 93 ? 36.457 -2.297 -9.603 1.00 95.88 93 LEU A N 1
ATOM 705 C CA . LEU A 1 93 ? 35.881 -3.337 -10.454 1.00 95.88 93 LEU A CA 1
ATOM 706 C C . LEU A 1 93 ? 36.169 -3.093 -11.938 1.00 95.88 93 LEU A C 1
ATOM 708 O O . LEU A 1 93 ? 36.462 -4.046 -12.661 1.00 95.88 93 LEU A O 1
ATOM 712 N N . ASP A 1 94 ? 36.124 -1.846 -12.398 1.00 95.81 94 ASP A N 1
ATOM 713 C CA . ASP A 1 94 ? 36.429 -1.520 -13.791 1.00 95.81 94 ASP A CA 1
ATOM 714 C C . ASP A 1 94 ? 37.913 -1.729 -14.121 1.00 95.81 94 ASP A C 1
ATOM 716 O O . ASP A 1 94 ? 38.227 -2.370 -15.128 1.00 95.81 94 ASP A O 1
ATOM 720 N N . VAL A 1 95 ? 38.828 -1.344 -13.223 1.00 97.44 95 VAL A N 1
ATOM 721 C CA . VAL A 1 95 ? 40.265 -1.655 -13.364 1.00 97.44 95 VAL A CA 1
ATOM 722 C C . VAL A 1 95 ? 40.510 -3.169 -13.438 1.00 97.44 95 VAL A C 1
ATOM 724 O O . VAL A 1 95 ? 41.332 -3.633 -14.233 1.00 97.44 95 VAL A O 1
ATOM 727 N N . LEU A 1 96 ? 39.785 -3.973 -12.652 1.00 96.50 96 LEU A N 1
ATOM 728 C CA . LEU A 1 96 ? 39.901 -5.435 -12.700 1.00 96.50 96 LEU A CA 1
ATOM 729 C C . LEU A 1 96 ? 39.455 -6.014 -14.052 1.00 96.50 96 LEU A C 1
ATOM 731 O O . LEU A 1 96 ? 40.130 -6.902 -14.583 1.00 96.50 96 LEU A O 1
ATOM 735 N N . LYS A 1 97 ? 38.375 -5.492 -14.646 1.00 96.75 97 LYS A N 1
ATOM 736 C CA . LYS A 1 97 ? 37.928 -5.900 -15.991 1.00 96.75 97 LYS A CA 1
ATOM 737 C C . LYS A 1 97 ? 38.971 -5.553 -17.054 1.00 96.75 97 LYS A C 1
ATOM 739 O O . LYS A 1 97 ? 39.284 -6.384 -17.908 1.00 96.75 97 LYS A O 1
ATOM 744 N N . GLU A 1 98 ? 39.555 -4.356 -16.999 1.00 95.31 98 GLU A N 1
ATOM 745 C CA . GLU A 1 98 ? 40.626 -3.956 -17.923 1.00 95.31 98 GLU A CA 1
ATOM 746 C C . GLU A 1 98 ? 41.870 -4.846 -17.798 1.00 95.31 98 GLU A C 1
ATOM 748 O O . GLU A 1 98 ? 42.500 -5.212 -18.802 1.00 95.31 98 GLU A O 1
ATOM 753 N N . LEU A 1 99 ? 42.213 -5.250 -16.574 1.00 96.62 99 LEU A N 1
ATOM 754 C CA . LEU A 1 99 ? 43.320 -6.164 -16.317 1.00 96.62 99 LEU A CA 1
ATOM 755 C C . LEU A 1 99 ? 43.057 -7.550 -16.923 1.00 96.62 99 LEU A C 1
ATOM 757 O O . LEU A 1 99 ? 43.954 -8.143 -17.531 1.00 96.62 99 LEU A O 1
ATOM 761 N N . GLU A 1 100 ? 41.830 -8.056 -16.811 1.00 95.62 100 GLU A N 1
ATOM 762 C CA . GLU A 1 100 ? 41.427 -9.323 -17.419 1.00 95.62 100 GLU A CA 1
ATOM 763 C C . GLU A 1 100 ? 41.510 -9.273 -18.953 1.00 95.62 100 GLU A C 1
ATOM 765 O O . GLU A 1 100 ? 42.102 -10.164 -19.578 1.00 95.62 100 GLU A O 1
ATOM 770 N N . LEU A 1 101 ? 41.032 -8.186 -19.567 1.00 97.19 101 LEU A N 1
ATOM 771 C CA . LEU A 1 101 ? 41.180 -7.946 -21.006 1.00 97.19 101 LEU A CA 1
ATOM 772 C C . LEU A 1 101 ? 42.657 -7.896 -21.426 1.00 97.19 101 LEU A C 1
ATOM 774 O O . LEU A 1 101 ? 43.055 -8.486 -22.438 1.00 97.19 101 LEU A O 1
ATOM 778 N N . THR A 1 102 ? 43.499 -7.241 -20.625 1.00 97.31 102 THR A N 1
ATOM 779 C CA . THR A 1 102 ? 44.945 -7.154 -20.866 1.00 97.31 102 THR A CA 1
ATOM 780 C C . THR A 1 102 ? 45.603 -8.531 -20.789 1.00 97.31 102 THR A C 1
ATOM 782 O O . THR A 1 102 ? 46.383 -8.901 -21.675 1.00 97.31 102 THR A O 1
ATOM 785 N N . LYS A 1 103 ? 45.237 -9.343 -19.792 1.00 97.50 103 LYS A N 1
ATOM 786 C CA . LYS A 1 103 ? 45.702 -10.728 -19.650 1.0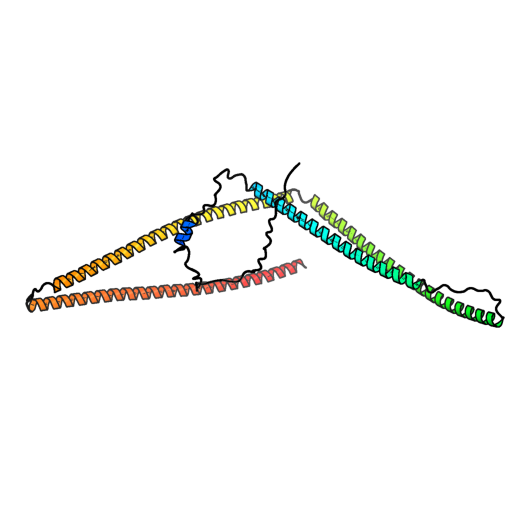0 97.50 103 LYS A CA 1
ATOM 787 C C . LYS A 1 103 ? 45.325 -11.570 -20.871 1.00 97.50 103 LYS A C 1
ATOM 789 O O . LYS A 1 103 ? 46.189 -12.251 -21.429 1.00 97.50 103 LYS A O 1
ATOM 794 N N . ALA A 1 104 ? 44.080 -11.478 -21.343 1.00 96.50 104 ALA A N 1
ATOM 795 C CA . ALA A 1 104 ? 43.626 -12.187 -22.541 1.00 96.50 104 ALA A CA 1
ATOM 796 C C . ALA A 1 104 ? 44.421 -11.778 -23.796 1.00 96.50 104 ALA A C 1
ATOM 798 O O . ALA A 1 104 ? 44.835 -12.629 -24.594 1.00 96.50 104 ALA A O 1
ATOM 799 N N . ARG A 1 105 ? 44.717 -10.481 -23.949 1.00 96.81 105 ARG A N 1
ATOM 800 C CA . ARG A 1 105 ? 45.525 -9.963 -25.063 1.00 96.81 105 ARG A CA 1
ATOM 801 C C . ARG A 1 105 ? 46.957 -10.498 -25.043 1.00 96.81 105 ARG A C 1
ATOM 803 O O . ARG A 1 105 ? 47.466 -10.892 -26.094 1.00 96.81 105 ARG A O 1
ATOM 810 N N . ILE A 1 106 ? 47.596 -10.550 -23.874 1.00 96.62 106 ILE A N 1
ATOM 811 C CA . ILE A 1 106 ? 48.952 -11.102 -23.715 1.00 96.62 106 ILE A CA 1
ATOM 812 C C . ILE A 1 106 ? 48.982 -12.583 -24.108 1.00 96.62 106 ILE A C 1
ATOM 814 O O . ILE A 1 106 ? 49.856 -13.000 -24.873 1.00 96.62 106 ILE A O 1
ATOM 818 N N . ILE A 1 107 ? 48.000 -13.370 -23.653 1.00 96.00 107 ILE A N 1
ATOM 819 C CA . ILE A 1 107 ? 47.881 -14.792 -24.010 1.00 96.00 107 ILE A CA 1
ATOM 820 C C . ILE A 1 107 ? 47.771 -14.958 -25.538 1.00 96.00 107 ILE A C 1
ATOM 822 O O . ILE A 1 107 ? 48.486 -15.773 -26.129 1.00 96.00 107 ILE A O 1
ATOM 826 N N . ASN A 1 108 ? 46.946 -14.141 -26.205 1.00 94.50 108 ASN A N 1
ATOM 827 C CA . ASN A 1 108 ? 46.792 -14.177 -27.664 1.00 94.50 108 ASN A CA 1
ATOM 828 C C . ASN A 1 108 ? 48.097 -13.847 -28.415 1.00 94.50 108 ASN A C 1
ATOM 830 O O . ASN A 1 108 ? 48.457 -14.531 -29.378 1.00 94.50 108 ASN A O 1
ATOM 834 N N . LEU A 1 109 ? 48.820 -12.812 -27.976 1.00 94.88 109 LEU A N 1
ATOM 835 C CA . LEU A 1 109 ? 50.090 -12.403 -28.583 1.00 94.88 109 LEU A CA 1
ATOM 836 C C . LEU A 1 109 ? 51.177 -13.473 -28.424 1.00 94.88 109 LEU A C 1
ATOM 838 O O . LEU A 1 109 ? 51.889 -13.767 -29.387 1.00 94.88 109 LEU A O 1
ATOM 842 N N . ASN A 1 110 ? 51.263 -14.105 -27.251 1.00 93.88 110 ASN A N 1
ATOM 843 C CA . ASN A 1 110 ? 52.208 -15.195 -27.007 1.00 93.88 110 ASN A CA 1
ATOM 844 C C . ASN A 1 110 ? 51.959 -16.394 -27.932 1.00 93.88 110 ASN A C 1
ATOM 846 O O . ASN A 1 110 ? 52.909 -16.940 -28.497 1.00 93.88 110 ASN A O 1
ATOM 850 N N . SER A 1 111 ? 50.695 -16.753 -28.168 1.00 92.19 111 SER A N 1
ATOM 851 C CA . SER A 1 111 ? 50.336 -17.809 -29.125 1.00 92.19 111 SER A CA 1
ATOM 852 C C . SER A 1 111 ? 50.811 -17.484 -30.552 1.00 92.19 111 SER A C 1
ATOM 854 O O . SER A 1 111 ? 51.480 -18.295 -31.202 1.00 92.19 111 SER A O 1
ATOM 856 N N . LYS A 1 112 ? 50.578 -16.247 -31.015 1.00 93.88 112 LYS A N 1
ATOM 857 C CA . LYS A 1 112 ? 51.023 -15.778 -32.342 1.00 93.88 112 LYS A CA 1
ATOM 858 C C . LYS A 1 112 ? 52.547 -15.797 -32.503 1.00 93.88 112 LYS A C 1
ATOM 860 O O . LYS A 1 112 ? 53.047 -16.104 -33.587 1.00 93.88 112 LYS A O 1
ATOM 865 N N . LEU A 1 113 ? 53.298 -15.478 -31.449 1.00 90.56 113 LEU A N 1
ATOM 866 C CA . LEU A 1 113 ? 54.764 -15.532 -31.473 1.00 90.56 113 LEU A CA 1
ATOM 867 C C . LEU A 1 113 ? 55.291 -16.967 -31.597 1.00 90.56 113 LEU A C 1
ATOM 869 O O . LEU A 1 113 ? 56.210 -17.206 -32.382 1.00 90.56 113 LEU A O 1
ATOM 873 N N . GLN A 1 114 ? 54.693 -17.923 -30.883 1.00 86.44 114 GLN A N 1
ATOM 874 C CA . GLN A 1 114 ? 55.072 -19.338 -30.972 1.00 86.44 114 GLN A CA 1
ATOM 875 C C . GLN A 1 114 ? 54.832 -19.911 -32.377 1.00 86.44 114 GLN A C 1
ATOM 877 O O . GLN A 1 114 ? 55.678 -20.628 -32.910 1.00 86.44 114 GLN A O 1
ATOM 882 N N . GLN A 1 115 ? 53.725 -19.537 -33.025 1.00 82.19 115 GLN A N 1
ATOM 883 C CA . GLN A 1 115 ? 53.431 -19.953 -34.400 1.00 82.19 115 GLN A CA 1
ATOM 884 C C . GLN A 1 115 ? 54.448 -19.397 -35.410 1.00 82.19 115 GLN A C 1
ATOM 886 O O . GLN A 1 115 ? 54.916 -20.118 -36.290 1.00 82.19 115 GLN A O 1
ATOM 891 N N . LYS A 1 116 ? 54.841 -18.123 -35.268 1.00 80.75 116 LYS A N 1
ATOM 892 C CA . LYS A 1 116 ? 55.836 -17.499 -36.155 1.00 80.75 116 LYS A CA 1
ATOM 893 C C . LYS A 1 116 ? 57.229 -18.120 -36.032 1.00 80.75 116 LYS A C 1
ATOM 895 O O . LYS A 1 116 ? 57.924 -18.185 -37.042 1.00 80.75 116 LYS A O 1
ATOM 900 N N . LYS A 1 117 ? 57.634 -18.573 -34.838 1.00 78.44 117 LYS A N 1
ATOM 901 C CA . LYS A 1 117 ? 58.921 -19.266 -34.644 1.00 78.44 117 LYS A CA 1
ATOM 902 C C . LYS A 1 117 ? 58.975 -20.584 -35.422 1.00 78.44 117 LYS A C 1
ATOM 904 O O . LYS A 1 117 ? 59.898 -20.768 -36.205 1.00 78.44 117 LYS A O 1
ATOM 909 N N . LYS A 1 118 ? 57.934 -21.419 -35.312 1.00 68.19 118 LYS A N 1
ATOM 910 C CA . LYS A 1 118 ? 57.848 -22.712 -36.021 1.00 68.19 118 LYS A CA 1
ATOM 911 C C . LYS A 1 118 ? 57.913 -22.584 -37.548 1.00 68.19 118 LYS A C 1
ATOM 913 O O . LYS A 1 118 ? 58.479 -23.438 -38.214 1.00 68.19 118 LYS A O 1
ATOM 918 N N . ASN A 1 119 ? 57.368 -21.508 -38.116 1.00 62.81 119 ASN A N 1
ATOM 919 C CA . ASN A 1 119 ? 57.326 -21.340 -39.573 1.00 62.81 119 ASN A CA 1
ATOM 920 C C . ASN A 1 119 ? 58.684 -20.963 -40.199 1.00 62.81 119 ASN A C 1
ATOM 922 O O . ASN A 1 119 ? 58.868 -21.150 -41.400 1.00 62.81 119 ASN A O 1
ATOM 926 N N . LYS A 1 120 ? 59.627 -20.410 -39.424 1.00 56.94 120 LYS A N 1
ATOM 927 C CA . LYS A 1 120 ? 60.865 -19.811 -39.957 1.00 56.94 120 LYS A CA 1
ATOM 928 C C . LYS A 1 120 ? 62.032 -20.799 -40.103 1.00 56.94 120 LYS A C 1
ATOM 930 O O . LYS A 1 120 ? 62.988 -20.480 -40.797 1.00 56.94 120 LYS A O 1
ATOM 935 N N . GLU A 1 121 ? 61.942 -21.985 -39.505 1.00 53.16 121 GLU A N 1
ATOM 936 C CA . GLU A 1 121 ? 63.000 -23.014 -39.503 1.00 53.16 121 GLU A CA 1
ATOM 937 C C . GLU A 1 121 ? 63.021 -23.904 -40.768 1.00 53.16 121 GLU A C 1
ATOM 939 O O . GLU A 1 121 ? 63.876 -24.771 -40.887 1.00 53.16 121 GLU A O 1
ATOM 944 N N . SER A 1 122 ? 62.119 -23.698 -41.739 1.00 50.22 122 SER A N 1
ATOM 945 C CA . SER A 1 122 ? 61.888 -24.645 -42.852 1.00 50.22 122 SER A CA 1
ATOM 946 C C . SER A 1 122 ? 62.489 -24.284 -44.226 1.00 50.22 122 SER A C 1
ATOM 948 O O . SER A 1 122 ? 62.227 -25.001 -45.188 1.00 50.22 122 SER A O 1
ATOM 950 N N . LEU A 1 123 ? 63.243 -23.183 -44.382 1.00 50.38 123 LEU A N 1
ATOM 951 C CA . LEU A 1 123 ? 63.431 -22.554 -45.710 1.00 50.38 123 LEU A CA 1
ATOM 952 C C . LEU A 1 123 ? 64.867 -22.247 -46.180 1.00 50.38 123 LEU A C 1
ATOM 954 O O . LEU A 1 123 ? 65.023 -21.470 -47.120 1.00 50.38 123 LEU A O 1
ATOM 958 N N . THR A 1 124 ? 65.924 -22.825 -45.609 1.00 42.19 124 THR A N 1
ATOM 959 C CA . THR A 1 124 ? 67.297 -22.462 -46.020 1.00 42.19 124 THR A CA 1
ATOM 960 C C . THR A 1 124 ? 68.204 -23.662 -46.257 1.00 42.19 124 THR A C 1
ATOM 962 O O . THR A 1 124 ? 68.959 -24.027 -45.364 1.00 42.19 124 THR A O 1
ATOM 965 N N . GLU A 1 125 ? 68.200 -24.216 -47.473 1.00 44.53 125 GLU A N 1
ATOM 966 C CA . GLU A 1 125 ? 69.355 -24.973 -47.969 1.00 44.53 125 GLU A CA 1
ATOM 967 C C . GLU A 1 125 ? 69.470 -24.928 -49.510 1.00 44.53 125 GLU A C 1
ATOM 969 O O . GLU A 1 125 ? 68.498 -25.155 -50.227 1.00 44.53 125 GLU A O 1
ATOM 974 N N . GLU A 1 126 ? 70.697 -24.635 -49.966 1.00 46.12 126 GLU A N 1
ATOM 975 C CA . GLU A 1 126 ? 71.325 -25.009 -51.251 1.00 46.12 126 GLU A CA 1
ATOM 976 C C . GLU A 1 126 ? 71.337 -24.038 -52.468 1.00 46.12 126 GLU A C 1
ATOM 978 O O . GLU A 1 126 ? 70.354 -23.829 -53.177 1.00 46.12 126 GLU A O 1
ATOM 983 N N . VAL A 1 127 ? 72.541 -23.518 -52.785 1.00 45.34 127 VAL A N 1
ATOM 984 C CA . VAL A 1 127 ? 72.953 -22.976 -54.100 1.00 45.34 127 VAL A CA 1
ATOM 985 C C . VAL A 1 127 ? 74.370 -23.486 -54.418 1.00 45.34 127 VAL A C 1
ATOM 987 O O . VAL A 1 127 ? 75.317 -23.134 -53.717 1.00 45.34 127 VAL A O 1
ATOM 990 N N . HIS A 1 128 ? 74.536 -24.264 -55.498 1.00 42.84 128 HIS A N 1
ATOM 991 C CA . HIS A 1 128 ? 75.840 -24.576 -56.109 1.00 42.84 128 HIS A CA 1
ATOM 992 C C . HIS A 1 128 ? 75.771 -24.521 -57.648 1.00 42.84 128 HIS A C 1
ATOM 994 O O . HIS A 1 128 ? 74.774 -24.906 -58.263 1.00 42.84 128 HIS A O 1
ATOM 1000 N N . CYS A 1 129 ? 76.836 -24.010 -58.271 1.00 45.03 129 CYS A N 1
ATOM 1001 C CA . CYS A 1 129 ? 76.916 -23.627 -59.680 1.00 45.03 129 CYS A CA 1
ATOM 1002 C C . CYS A 1 129 ? 77.583 -24.738 -60.516 1.00 45.03 129 CYS A C 1
ATOM 1004 O O . CYS A 1 129 ? 78.804 -24.861 -60.504 1.00 45.03 129 CYS A O 1
ATOM 1006 N N . HIS A 1 130 ? 76.813 -25.501 -61.299 1.00 53.28 130 HIS A N 1
ATOM 1007 C CA . HIS A 1 130 ? 77.343 -26.410 -62.327 1.00 53.28 130 HIS A CA 1
ATOM 1008 C C . HIS A 1 130 ? 76.822 -26.019 -63.714 1.00 53.28 130 HIS A C 1
ATOM 1010 O O . HIS A 1 130 ? 75.626 -25.790 -63.895 1.00 53.28 130 HIS A O 1
ATOM 1016 N N . ILE A 1 131 ? 77.720 -25.958 -64.703 1.00 65.31 131 ILE A N 1
ATOM 1017 C CA . ILE A 1 131 ? 77.360 -25.789 -66.117 1.00 65.31 131 ILE A CA 1
ATOM 1018 C C . ILE A 1 131 ? 76.532 -27.010 -66.530 1.00 65.31 131 ILE A C 1
ATOM 1020 O O . ILE A 1 131 ? 77.020 -28.140 -66.528 1.00 65.31 131 ILE A O 1
ATOM 1024 N N . LYS A 1 132 ? 75.251 -26.781 -66.828 1.00 72.38 132 LYS A N 1
ATOM 1025 C CA . LYS A 1 132 ? 74.272 -27.841 -67.079 1.00 72.38 132 LYS A CA 1
ATOM 1026 C C . LYS A 1 132 ? 74.406 -28.392 -68.511 1.00 72.38 132 LYS A C 1
ATOM 1028 O O . LYS A 1 132 ? 74.500 -27.598 -69.447 1.00 72.38 132 LYS A O 1
ATOM 1033 N N . PRO A 1 133 ? 74.362 -29.723 -68.716 1.00 78.00 133 PRO A N 1
ATOM 1034 C CA . PRO A 1 133 ? 74.295 -30.337 -70.045 1.00 78.00 133 PRO A CA 1
ATOM 1035 C C . PRO A 1 133 ? 73.101 -29.825 -70.869 1.00 78.00 133 PRO A C 1
ATOM 1037 O O . PRO A 1 133 ? 72.042 -29.547 -70.307 1.00 78.00 133 PRO A O 1
ATOM 1040 N N . ALA A 1 134 ? 73.219 -29.761 -72.202 1.00 77.38 134 ALA A N 1
ATOM 1041 C CA . ALA A 1 134 ? 72.204 -29.162 -73.087 1.00 77.38 134 ALA A CA 1
ATOM 1042 C C . ALA A 1 134 ? 70.772 -29.718 -72.891 1.00 77.38 134 ALA A C 1
ATOM 1044 O O . ALA A 1 134 ? 69.803 -28.961 -72.933 1.00 77.38 134 ALA A O 1
ATOM 1045 N N . GLY A 1 135 ? 70.628 -31.018 -72.601 1.00 78.56 135 GLY A N 1
ATOM 1046 C CA . GLY A 1 135 ? 69.330 -31.633 -72.291 1.00 78.56 135 GLY A CA 1
ATOM 1047 C C . GLY A 1 135 ? 68.700 -31.140 -70.978 1.00 78.56 135 GLY A C 1
ATOM 1048 O O . GLY A 1 135 ? 67.490 -30.935 -70.920 1.00 78.56 135 GLY A O 1
ATOM 1049 N N . MET A 1 136 ? 69.514 -30.873 -69.949 1.00 79.69 136 MET A N 1
ATOM 1050 C CA . MET A 1 136 ? 69.068 -30.300 -68.669 1.00 79.69 136 MET A CA 1
ATOM 1051 C C . MET A 1 136 ? 68.674 -28.828 -68.834 1.00 79.69 136 MET A C 1
ATOM 1053 O O . MET A 1 136 ? 67.665 -28.398 -68.285 1.00 79.69 136 MET A O 1
ATOM 1057 N N . VAL A 1 137 ? 69.417 -28.069 -69.651 1.00 83.69 137 VAL A N 1
ATOM 1058 C CA . VAL A 1 137 ? 69.075 -26.674 -69.986 1.00 83.69 137 VAL A CA 1
ATOM 1059 C C . VAL A 1 137 ? 67.724 -26.597 -70.703 1.00 83.69 137 VAL A C 1
ATOM 1061 O O . VAL A 1 137 ? 66.916 -25.726 -70.393 1.00 83.69 137 VAL A O 1
ATOM 1064 N N . LEU A 1 138 ? 67.433 -27.531 -71.616 1.00 86.62 138 LEU A N 1
ATOM 1065 C CA . LEU A 1 138 ? 66.134 -27.600 -72.291 1.00 86.62 138 LEU A CA 1
ATOM 1066 C C . LEU A 1 138 ? 64.992 -27.950 -71.322 1.00 86.62 138 LEU A C 1
ATOM 1068 O O . LEU A 1 138 ? 63.912 -27.363 -71.404 1.00 86.62 138 LEU A O 1
ATOM 1072 N N . GLN A 1 139 ? 65.217 -28.882 -70.392 1.00 87.88 139 GLN A N 1
ATOM 1073 C CA . GLN A 1 139 ? 64.241 -29.209 -69.347 1.00 87.88 139 GLN A CA 1
ATOM 1074 C C . GLN A 1 139 ? 63.990 -28.023 -68.406 1.00 87.88 139 GLN A C 1
ATOM 1076 O O . GLN A 1 139 ? 62.833 -27.705 -68.126 1.00 87.88 139 GLN A O 1
ATOM 1081 N N . ASP A 1 140 ? 65.043 -27.321 -67.985 1.00 85.94 140 ASP A N 1
ATOM 1082 C CA . ASP A 1 140 ? 64.945 -26.100 -67.182 1.00 85.94 140 ASP A CA 1
ATOM 1083 C C . ASP A 1 140 ? 64.203 -24.988 -67.926 1.00 85.94 140 ASP A C 1
ATOM 1085 O O . ASP A 1 140 ? 63.355 -24.314 -67.340 1.00 85.94 140 ASP A O 1
ATOM 1089 N N . LEU A 1 141 ? 64.459 -24.827 -69.228 1.00 90.12 141 LEU A N 1
ATOM 1090 C CA . LEU A 1 141 ? 63.763 -23.857 -70.068 1.00 90.12 141 LEU A CA 1
ATOM 1091 C C . LEU A 1 141 ? 62.274 -24.195 -70.203 1.00 90.12 141 LEU A C 1
ATOM 1093 O O . LEU A 1 141 ? 61.428 -23.311 -70.077 1.00 90.12 141 LEU A O 1
ATOM 1097 N N . ASN A 1 142 ? 61.926 -25.468 -70.398 1.00 90.00 142 ASN A N 1
ATOM 1098 C CA . ASN A 1 142 ? 60.532 -25.913 -70.441 1.00 90.00 142 ASN A CA 1
ATOM 1099 C C . ASN A 1 142 ? 59.829 -25.730 -69.087 1.00 90.00 142 ASN A C 1
ATOM 1101 O O . ASN A 1 142 ? 58.684 -25.273 -69.041 1.00 90.00 142 ASN A O 1
ATOM 1105 N N . LYS A 1 143 ? 60.522 -26.004 -67.975 1.00 92.88 143 LYS A N 1
ATOM 1106 C CA . LYS A 1 143 ? 60.025 -25.740 -66.618 1.00 92.88 143 LYS A CA 1
ATOM 1107 C C . LYS A 1 143 ? 59.813 -24.242 -66.385 1.00 92.88 143 LYS A C 1
ATOM 1109 O O . LYS A 1 143 ? 58.768 -23.844 -65.872 1.00 92.88 143 LYS A O 1
ATOM 1114 N N . ALA A 1 144 ? 60.756 -23.403 -66.812 1.00 91.81 144 ALA A N 1
ATOM 1115 C CA . ALA A 1 144 ? 60.640 -21.949 -66.754 1.00 91.81 144 ALA A CA 1
ATOM 1116 C C . ALA A 1 144 ? 59.472 -21.438 -67.612 1.00 91.81 144 ALA A C 1
ATOM 1118 O O . ALA A 1 144 ? 58.704 -20.600 -67.147 1.00 91.81 144 ALA A O 1
ATOM 1119 N N . LYS A 1 145 ? 59.274 -21.995 -68.813 1.00 95.31 145 LYS A N 1
ATOM 1120 C CA . LYS A 1 145 ? 58.137 -21.684 -69.690 1.00 95.31 145 LYS A CA 1
ATOM 1121 C C . LYS A 1 145 ? 56.803 -22.034 -69.032 1.00 95.31 145 LYS A C 1
ATOM 1123 O O . LYS A 1 145 ? 55.905 -21.198 -69.015 1.00 95.31 145 LYS A O 1
ATOM 1128 N N . MET A 1 146 ? 56.673 -23.225 -68.445 1.00 93.88 146 MET A N 1
ATOM 1129 C CA . MET A 1 146 ? 55.449 -23.626 -67.743 1.00 93.88 146 MET A CA 1
ATOM 1130 C C . MET A 1 146 ? 55.176 -22.737 -66.522 1.00 93.88 146 MET A C 1
ATOM 1132 O O . MET A 1 146 ? 54.044 -22.299 -66.320 1.00 93.88 146 MET A O 1
ATOM 1136 N N . ASN A 1 147 ? 56.213 -22.401 -65.748 1.00 94.81 147 ASN A N 1
ATOM 1137 C CA . ASN A 1 147 ? 56.109 -21.456 -64.635 1.00 94.81 147 ASN A CA 1
ATOM 1138 C C . ASN A 1 147 ? 55.704 -20.056 -65.104 1.00 94.81 147 ASN A C 1
ATOM 1140 O O . ASN A 1 147 ? 54.900 -19.408 -64.438 1.00 94.81 147 ASN A O 1
ATOM 1144 N N . LEU A 1 148 ? 56.228 -19.593 -66.241 1.00 94.88 148 LEU A N 1
ATOM 1145 C CA . LEU A 1 148 ? 55.836 -18.320 -66.835 1.00 94.88 148 LEU A CA 1
ATOM 1146 C C . LEU A 1 148 ? 54.357 -18.349 -67.226 1.00 94.88 148 LEU A C 1
ATOM 1148 O O . LEU A 1 148 ? 53.619 -17.472 -66.797 1.00 94.88 148 LEU A O 1
ATOM 1152 N N . CYS A 1 149 ? 53.902 -19.389 -67.934 1.00 92.69 149 CYS A N 1
ATOM 1153 C CA . CYS A 1 149 ? 52.490 -19.562 -68.282 1.00 92.69 149 CYS A CA 1
ATOM 1154 C C . CYS A 1 149 ? 51.590 -19.566 -67.038 1.00 92.69 149 CYS A C 1
ATOM 1156 O O . CYS A 1 149 ? 50.592 -18.849 -67.006 1.00 92.69 149 CYS A O 1
ATOM 1158 N N . LYS A 1 150 ? 51.969 -20.311 -65.991 1.00 94.81 150 LYS A N 1
ATOM 1159 C CA . LYS A 1 150 ? 51.233 -20.344 -64.721 1.00 94.81 150 LYS A CA 1
ATOM 1160 C C . LYS A 1 150 ? 51.174 -18.960 -64.070 1.00 94.81 150 LYS A C 1
ATOM 1162 O O . LYS A 1 150 ? 50.089 -18.487 -63.754 1.00 94.81 150 LYS A O 1
ATOM 1167 N N . ARG A 1 151 ? 52.312 -18.263 -63.964 1.00 95.06 151 ARG A N 1
ATOM 1168 C CA . ARG A 1 151 ? 52.377 -16.898 -63.413 1.00 95.06 151 ARG A CA 1
ATOM 1169 C C . ARG A 1 151 ? 51.559 -15.902 -64.228 1.00 95.06 151 ARG A C 1
ATOM 1171 O O . ARG A 1 151 ? 50.969 -15.008 -63.638 1.00 95.06 151 ARG A O 1
ATOM 1178 N N . THR A 1 152 ? 51.508 -16.028 -65.552 1.00 94.88 152 THR A N 1
ATOM 1179 C CA . THR A 1 152 ? 50.675 -15.166 -66.403 1.00 94.88 152 THR A CA 1
ATOM 1180 C C . THR A 1 152 ? 49.188 -15.371 -66.112 1.00 94.88 152 THR A C 1
ATOM 1182 O O . THR A 1 152 ? 48.457 -14.387 -65.998 1.00 94.88 152 THR A O 1
ATOM 1185 N N . VAL A 1 153 ? 48.745 -16.621 -65.938 1.00 95.62 153 VAL A N 1
ATOM 1186 C CA . VAL A 1 153 ? 47.361 -16.943 -65.548 1.00 95.62 153 VAL A CA 1
ATOM 1187 C C . VAL A 1 153 ? 47.055 -16.432 -64.138 1.00 95.62 153 VAL A C 1
ATOM 1189 O O . VAL A 1 153 ? 46.047 -15.751 -63.949 1.00 95.62 153 VAL A O 1
ATOM 1192 N N . ASP A 1 154 ? 47.945 -16.674 -63.174 1.00 95.81 154 ASP A N 1
ATOM 1193 C CA . ASP A 1 154 ? 47.799 -16.192 -61.795 1.00 95.81 154 ASP A CA 1
ATOM 1194 C C . ASP A 1 154 ? 47.739 -14.656 -61.747 1.00 95.81 154 ASP A C 1
ATOM 1196 O O . ASP A 1 154 ? 46.907 -14.083 -61.050 1.00 95.81 154 ASP A O 1
ATOM 1200 N N . LEU A 1 155 ? 48.569 -13.967 -62.538 1.00 96.19 155 LEU A N 1
ATOM 1201 C CA . LEU A 1 155 ? 48.590 -12.506 -62.627 1.00 96.19 155 LEU A CA 1
ATOM 1202 C C . LEU A 1 155 ? 47.307 -11.952 -63.259 1.00 96.19 155 LEU A C 1
ATOM 1204 O O . LEU A 1 155 ? 46.808 -10.923 -62.809 1.00 96.19 155 LEU A O 1
ATOM 1208 N N . ALA A 1 156 ? 46.736 -12.636 -64.253 1.00 95.19 156 ALA A N 1
ATOM 1209 C CA . ALA A 1 156 ? 45.416 -12.292 -64.780 1.00 95.19 156 ALA A CA 1
ATOM 1210 C C . ALA A 1 156 ? 44.311 -12.497 -63.725 1.00 95.19 156 ALA A C 1
ATOM 1212 O O . ALA A 1 156 ? 43.416 -11.661 -63.602 1.00 95.19 156 ALA A O 1
ATOM 1213 N N . GLY A 1 157 ? 44.402 -13.566 -62.925 1.00 95.94 157 GLY A N 1
ATOM 1214 C CA . GLY A 1 157 ? 43.528 -13.798 -61.774 1.00 95.94 157 GLY A CA 1
ATOM 1215 C C . GLY A 1 157 ? 43.630 -12.686 -60.727 1.00 95.94 157 GLY A C 1
ATOM 1216 O O . GLY A 1 157 ? 42.612 -12.127 -60.332 1.00 95.94 157 GLY A O 1
ATOM 1217 N N . LEU A 1 158 ? 44.851 -12.301 -60.346 1.00 96.75 158 LEU A N 1
ATOM 1218 C CA . LEU A 1 158 ? 45.111 -11.203 -59.411 1.00 96.75 158 LEU A CA 1
ATOM 1219 C C . LEU A 1 158 ? 44.594 -9.862 -59.937 1.00 96.75 158 LEU A C 1
ATOM 1221 O O . LEU A 1 158 ? 43.978 -9.125 -59.176 1.00 96.75 158 LEU A O 1
ATOM 1225 N N . ARG A 1 159 ? 44.792 -9.555 -61.226 1.00 97.44 159 ARG A N 1
ATOM 1226 C CA . ARG A 1 159 ? 44.238 -8.342 -61.852 1.00 97.44 159 ARG A CA 1
ATOM 1227 C C . ARG A 1 159 ? 42.719 -8.294 -61.730 1.00 97.44 159 ARG A C 1
ATOM 1229 O O . ARG A 1 159 ? 42.194 -7.297 -61.249 1.00 97.44 159 ARG A O 1
ATOM 1236 N N . ARG A 1 160 ? 42.033 -9.396 -62.053 1.00 96.88 160 ARG A N 1
ATOM 1237 C CA . ARG A 1 160 ? 40.576 -9.500 -61.882 1.00 96.88 160 ARG A CA 1
ATOM 1238 C C . ARG A 1 160 ? 40.164 -9.295 -60.422 1.00 96.88 160 ARG A C 1
ATOM 1240 O O . ARG A 1 160 ? 39.222 -8.559 -60.156 1.00 96.88 160 ARG A O 1
ATOM 1247 N N . SER A 1 161 ? 40.872 -9.904 -59.470 1.00 96.94 161 SER A N 1
ATOM 1248 C CA . SER A 1 161 ? 40.589 -9.717 -58.041 1.00 96.94 161 SER A CA 1
ATOM 1249 C C . SER A 1 161 ? 40.783 -8.267 -57.595 1.00 96.94 161 SER A C 1
ATOM 1251 O O . SER A 1 161 ? 39.971 -7.752 -56.835 1.00 96.94 161 SER A O 1
ATOM 1253 N N . VAL A 1 162 ? 41.823 -7.587 -58.085 1.00 97.56 162 VAL A N 1
ATOM 1254 C CA . VAL A 1 162 ? 42.062 -6.163 -57.807 1.00 97.56 162 VAL A CA 1
ATOM 1255 C C . VAL A 1 162 ? 40.954 -5.295 -58.397 1.00 97.56 162 VAL A C 1
ATOM 1257 O O . VAL A 1 162 ? 40.477 -4.395 -57.715 1.00 97.56 162 VAL A O 1
ATOM 1260 N N . GLU A 1 163 ? 40.504 -5.575 -59.620 1.00 97.38 163 GLU A N 1
ATOM 1261 C CA . GLU A 1 163 ? 39.381 -4.865 -60.245 1.00 97.38 163 GLU A CA 1
ATOM 1262 C C . GLU A 1 163 ? 38.084 -5.040 -59.440 1.00 97.38 163 GLU A C 1
ATOM 1264 O O . GLU A 1 163 ? 37.395 -4.057 -59.165 1.00 97.38 163 GLU A O 1
ATOM 1269 N N . VAL A 1 164 ? 37.783 -6.264 -58.987 1.00 97.56 164 VAL A N 1
ATOM 1270 C CA . VAL A 1 164 ? 36.612 -6.548 -58.136 1.00 97.56 164 VAL A CA 1
ATOM 1271 C C . VAL A 1 164 ? 36.711 -5.821 -56.794 1.00 97.56 164 VAL A C 1
ATOM 1273 O O . VAL A 1 164 ? 35.772 -5.124 -56.414 1.00 97.56 164 VAL A O 1
ATOM 1276 N N . LEU A 1 165 ? 37.847 -5.922 -56.099 1.00 97.31 165 LEU A N 1
ATOM 1277 C CA . LEU A 1 165 ? 38.064 -5.237 -54.820 1.00 97.31 165 LEU A CA 1
ATOM 1278 C C . LEU A 1 165 ? 38.030 -3.713 -54.976 1.00 97.31 165 LEU A C 1
ATOM 1280 O O . LEU A 1 165 ? 37.502 -3.015 -54.117 1.00 97.31 165 LEU A O 1
ATOM 1284 N N . SER A 1 166 ? 38.561 -3.181 -56.078 1.00 97.62 166 SER A N 1
ATOM 1285 C CA . SER A 1 166 ? 38.520 -1.749 -56.377 1.00 97.62 166 SER A CA 1
ATOM 1286 C C . SER A 1 166 ? 37.090 -1.264 -56.611 1.00 97.62 166 SER A C 1
ATOM 1288 O O . SER A 1 166 ? 36.735 -0.189 -56.126 1.00 97.62 166 SER A O 1
ATOM 1290 N N . LYS A 1 167 ? 36.261 -2.064 -57.295 1.00 97.88 167 LYS A N 1
ATOM 1291 C CA . LYS A 1 167 ? 34.832 -1.788 -57.462 1.00 97.88 167 LYS A CA 1
ATOM 1292 C C . LYS A 1 167 ? 34.104 -1.793 -56.114 1.00 97.88 167 LYS A C 1
ATOM 1294 O O . LYS A 1 167 ? 33.426 -0.819 -55.806 1.00 97.88 167 LYS A O 1
ATOM 1299 N N . GLN A 1 168 ? 34.313 -2.824 -55.294 1.00 97.69 168 GLN A N 1
ATOM 1300 C CA . GLN A 1 168 ? 33.721 -2.916 -53.952 1.00 97.69 168 GLN A CA 1
ATOM 1301 C C . GLN A 1 168 ? 34.140 -1.744 -53.057 1.00 97.69 168 GLN A C 1
ATOM 1303 O O . GLN A 1 168 ? 33.313 -1.143 -52.387 1.00 97.69 168 GLN A O 1
ATOM 1308 N N . LEU A 1 169 ? 35.416 -1.354 -53.092 1.00 97.06 169 LEU A N 1
ATOM 1309 C CA . LEU A 1 169 ? 35.922 -0.215 -52.328 1.00 97.06 169 LEU A CA 1
ATOM 1310 C C . LEU A 1 169 ? 35.260 1.103 -52.744 1.00 97.06 169 LEU A C 1
ATOM 1312 O O . LEU A 1 169 ? 35.054 1.975 -51.902 1.00 97.06 169 LEU A O 1
ATOM 1316 N N . LYS A 1 170 ? 34.931 1.269 -54.030 1.00 97.19 170 LYS A N 1
ATOM 1317 C CA . LYS A 1 170 ? 34.183 2.435 -54.506 1.00 97.19 170 LYS A CA 1
ATOM 1318 C C . LYS A 1 170 ? 32.740 2.423 -53.990 1.00 97.19 170 LYS A C 1
ATOM 1320 O O . LYS A 1 170 ? 32.296 3.435 -53.466 1.00 97.19 170 LYS A O 1
ATOM 1325 N N . GLU A 1 171 ? 32.057 1.282 -54.068 1.00 97.38 171 GLU A N 1
ATOM 1326 C CA . GLU A 1 171 ? 30.688 1.116 -53.553 1.00 97.38 171 GLU A CA 1
ATOM 1327 C C . GLU A 1 171 ? 30.607 1.390 -52.038 1.00 97.38 171 GLU A C 1
ATOM 1329 O O . GLU A 1 171 ? 29.741 2.142 -51.594 1.00 97.38 171 GLU A O 1
ATOM 1334 N N . GLU A 1 172 ? 31.553 0.864 -51.252 1.00 95.81 172 GLU A N 1
ATOM 1335 C CA . GLU A 1 172 ? 31.659 1.121 -49.808 1.00 95.81 172 GLU A CA 1
ATOM 1336 C C . GLU A 1 172 ? 31.943 2.597 -49.495 1.00 95.81 172 GLU A C 1
ATOM 1338 O O . GLU A 1 172 ? 31.366 3.161 -48.566 1.00 95.81 172 GLU A O 1
ATOM 1343 N N . LYS A 1 173 ? 32.800 3.262 -50.285 1.00 96.75 173 LYS A N 1
ATOM 1344 C CA . LYS A 1 173 ? 33.039 4.709 -50.146 1.00 96.75 173 LYS A CA 1
ATOM 1345 C C . LYS A 1 173 ? 31.773 5.520 -50.405 1.00 96.75 173 LYS A C 1
ATOM 1347 O O . LYS A 1 173 ? 31.464 6.406 -49.613 1.00 96.75 173 LYS A O 1
ATOM 1352 N N . ASP A 1 174 ? 31.038 5.198 -51.465 1.00 96.94 174 ASP A N 1
ATOM 1353 C CA . ASP A 1 174 ? 29.789 5.883 -51.805 1.00 96.94 174 ASP A CA 1
ATOM 1354 C C . ASP A 1 174 ? 28.714 5.643 -50.725 1.00 96.94 174 ASP A C 1
ATOM 1356 O O . ASP A 1 174 ? 27.954 6.548 -50.374 1.00 96.94 174 ASP A O 1
ATOM 1360 N N . ALA A 1 175 ? 28.655 4.437 -50.149 1.00 96.50 175 ALA A N 1
ATOM 1361 C CA . ALA A 1 175 ? 27.762 4.120 -49.035 1.00 96.50 175 ALA A CA 1
ATOM 1362 C C . ALA A 1 175 ? 28.137 4.880 -47.752 1.00 96.50 175 ALA A C 1
ATOM 1364 O O . ALA A 1 175 ? 27.261 5.431 -47.076 1.00 96.50 175 ALA A O 1
ATOM 1365 N N . LEU A 1 176 ? 29.432 4.949 -47.433 1.00 96.81 176 LEU A N 1
ATOM 1366 C CA . LEU A 1 176 ? 29.942 5.690 -46.284 1.00 96.81 176 LEU A CA 1
ATOM 1367 C C . LEU A 1 176 ? 29.637 7.186 -46.409 1.00 96.81 176 LEU A C 1
ATOM 1369 O O . LEU A 1 176 ? 29.178 7.791 -45.441 1.00 96.81 176 LEU A O 1
ATOM 1373 N N . GLU A 1 177 ? 29.813 7.779 -47.587 1.00 95.88 177 GLU A N 1
ATOM 1374 C CA . GLU A 1 177 ? 29.523 9.201 -47.787 1.00 95.88 177 GLU A CA 1
ATOM 1375 C C . GLU A 1 177 ? 28.035 9.511 -47.560 1.00 95.88 177 GLU A C 1
ATOM 1377 O O . GLU A 1 177 ? 27.698 10.394 -46.774 1.00 95.88 177 GLU A O 1
ATOM 1382 N N . LYS A 1 178 ? 27.129 8.662 -48.066 1.00 96.50 178 LYS A N 1
ATOM 1383 C CA . LYS A 1 178 ? 25.687 8.761 -47.765 1.00 96.50 178 LYS A CA 1
ATOM 1384 C C . LYS A 1 178 ? 25.368 8.636 -46.272 1.00 96.50 178 LYS A C 1
ATOM 1386 O O . LYS A 1 178 ? 24.376 9.187 -45.792 1.00 96.50 178 LYS A O 1
ATOM 1391 N N . THR A 1 179 ? 26.135 7.856 -45.504 1.00 95.31 179 THR A N 1
ATOM 1392 C CA . THR A 1 179 ? 25.948 7.793 -44.040 1.00 95.31 179 THR A CA 1
ATOM 1393 C C . THR A 1 179 ? 26.426 9.067 -43.352 1.00 95.31 179 THR A C 1
ATOM 1395 O O . THR A 1 179 ? 25.746 9.536 -42.440 1.00 95.31 179 THR A O 1
ATOM 1398 N N . ARG A 1 180 ? 27.534 9.657 -43.817 1.00 96.06 180 ARG A N 1
ATOM 1399 C CA . ARG A 1 180 ? 28.055 10.927 -43.300 1.00 96.06 180 ARG A CA 1
ATOM 1400 C C . ARG A 1 180 ? 27.102 12.077 -43.566 1.00 96.06 180 ARG A C 1
ATOM 1402 O O . ARG A 1 180 ? 26.802 12.805 -42.631 1.00 96.06 180 ARG A O 1
ATOM 1409 N N . GLU A 1 181 ? 26.569 12.196 -44.778 1.00 95.00 181 GLU A N 1
ATOM 1410 C CA . GLU A 1 181 ? 25.573 13.218 -45.123 1.00 95.00 181 GLU A CA 1
ATOM 1411 C C . GLU A 1 181 ? 24.318 13.098 -44.250 1.00 95.00 181 GLU A C 1
ATOM 1413 O O . GLU A 1 181 ? 23.853 14.087 -43.686 1.00 95.00 181 GLU A O 1
ATOM 1418 N N . ARG A 1 182 ? 23.802 11.875 -44.049 1.00 95.62 182 ARG A N 1
ATOM 1419 C CA . ARG A 1 182 ? 22.663 11.639 -43.143 1.00 95.62 182 ARG A CA 1
ATOM 1420 C C . ARG A 1 182 ? 22.974 12.033 -41.704 1.00 95.62 182 ARG A C 1
ATOM 1422 O O . ARG A 1 182 ? 22.107 12.582 -41.032 1.00 95.62 182 ARG A O 1
ATOM 1429 N N . LEU A 1 183 ? 24.173 11.723 -41.216 1.00 93.19 183 LEU A N 1
ATOM 1430 C CA . LEU A 1 183 ? 24.586 12.072 -39.859 1.00 93.19 183 LEU A CA 1
ATOM 1431 C C . LEU A 1 183 ? 24.782 13.582 -39.713 1.00 93.19 183 LEU A C 1
ATOM 1433 O O . LEU A 1 183 ? 24.320 14.142 -38.730 1.00 93.19 183 LEU A O 1
ATOM 1437 N N . MET A 1 184 ? 25.382 14.243 -40.703 1.00 94.94 184 MET A N 1
ATOM 1438 C CA . MET A 1 184 ? 25.522 15.698 -40.749 1.00 94.94 184 MET A CA 1
ATOM 1439 C C . MET A 1 184 ? 24.153 16.377 -40.745 1.00 94.94 184 MET A C 1
ATOM 1441 O O . MET A 1 184 ? 23.927 17.274 -39.944 1.00 94.94 184 MET A O 1
ATOM 1445 N N . HIS A 1 185 ? 23.214 15.910 -41.570 1.00 93.50 185 HIS A N 1
ATOM 1446 C CA . HIS A 1 185 ? 21.852 16.438 -41.583 1.00 93.50 185 HIS A CA 1
ATOM 1447 C C . HIS A 1 185 ? 21.144 16.228 -40.237 1.00 93.50 185 HIS A C 1
ATOM 1449 O O . HIS A 1 185 ? 20.550 17.159 -39.707 1.00 93.50 185 HIS A O 1
ATOM 1455 N N . LYS A 1 186 ? 21.266 15.038 -39.630 1.00 94.12 186 LYS A N 1
ATOM 1456 C CA . LYS A 1 186 ? 20.750 14.789 -38.273 1.00 94.12 186 LYS A CA 1
ATOM 1457 C C . LYS A 1 186 ? 21.396 15.703 -37.235 1.00 94.12 186 LYS A C 1
ATOM 1459 O O . LYS A 1 186 ? 20.690 16.218 -36.386 1.00 94.12 186 LYS A O 1
ATOM 1464 N N . SER A 1 187 ? 22.709 15.909 -37.313 1.00 92.06 187 SER A N 1
ATOM 1465 C CA . SER A 1 187 ? 23.444 16.793 -36.409 1.00 92.06 187 SER A CA 1
ATOM 1466 C C . SER A 1 187 ? 22.987 18.241 -36.553 1.00 92.06 187 SER A C 1
ATOM 1468 O O . SER A 1 187 ? 22.801 18.902 -35.544 1.00 92.06 187 SER A O 1
ATOM 1470 N N . LEU A 1 188 ? 22.767 18.720 -37.780 1.00 92.44 188 LEU A N 1
ATOM 1471 C CA . LEU A 1 188 ? 22.220 20.054 -38.030 1.00 92.44 188 LEU A CA 1
ATOM 1472 C C . LEU A 1 188 ? 20.797 20.182 -37.480 1.00 92.44 188 LEU A C 1
ATOM 1474 O O . LEU A 1 188 ? 20.498 21.177 -36.838 1.00 92.44 188 LEU A O 1
ATOM 1478 N N . ASN A 1 189 ? 19.951 19.163 -37.652 1.00 89.62 189 ASN A N 1
ATOM 1479 C CA . ASN A 1 189 ? 18.603 19.169 -37.082 1.00 89.62 189 ASN A CA 1
ATOM 1480 C C . ASN A 1 189 ? 18.629 19.170 -35.546 1.00 89.62 189 ASN A C 1
ATOM 1482 O O . ASN A 1 189 ? 17.820 19.857 -34.940 1.00 89.62 189 ASN A O 1
ATOM 1486 N N . VAL A 1 190 ? 19.547 18.426 -34.918 1.00 89.19 190 VAL A N 1
ATOM 1487 C CA . VAL A 1 190 ? 19.737 18.459 -33.457 1.00 89.19 190 VAL A CA 1
ATOM 1488 C C . VAL A 1 190 ? 20.165 19.853 -33.008 1.00 89.19 190 VAL A C 1
ATOM 1490 O O . VAL A 1 190 ? 19.547 20.380 -32.097 1.00 89.19 190 VAL A O 1
ATOM 1493 N N . ILE A 1 191 ? 21.128 20.479 -33.692 1.00 85.62 191 ILE A N 1
ATOM 1494 C CA . ILE A 1 191 ? 21.555 21.854 -33.389 1.00 85.62 191 ILE A CA 1
ATOM 1495 C C . ILE A 1 191 ? 20.382 22.832 -33.540 1.00 85.62 191 ILE A C 1
ATOM 1497 O O . ILE A 1 191 ? 20.160 23.642 -32.654 1.00 85.62 191 ILE A O 1
ATOM 1501 N N . SER A 1 192 ? 19.579 22.731 -34.605 1.00 82.44 192 SER A N 1
ATOM 1502 C CA . SER A 1 192 ? 18.401 23.594 -34.781 1.00 82.44 192 SER A CA 1
ATOM 1503 C C . SER A 1 192 ? 17.326 23.379 -33.711 1.00 82.44 192 SER A C 1
ATOM 1505 O O . SER A 1 192 ? 16.685 24.340 -33.303 1.00 82.44 192 SER A O 1
ATOM 1507 N N . LEU A 1 193 ? 17.124 22.143 -33.246 1.00 83.31 193 LEU A N 1
ATOM 1508 C CA . LEU A 1 193 ? 16.187 21.843 -32.158 1.00 83.31 193 LEU A CA 1
ATOM 1509 C C . LEU A 1 193 ? 16.716 22.319 -30.798 1.00 83.31 193 LEU A C 1
ATOM 1511 O O . LEU A 1 193 ? 15.942 22.848 -30.008 1.00 83.31 193 LEU A O 1
ATOM 1515 N N . GLU A 1 194 ? 18.016 22.171 -30.536 1.00 78.44 194 GLU A N 1
ATOM 1516 C CA . GLU A 1 194 ? 18.678 22.712 -29.341 1.00 78.44 194 GLU A CA 1
ATOM 1517 C C . GLU A 1 194 ? 18.634 24.247 -29.330 1.00 78.44 194 GLU A C 1
ATOM 1519 O O . GLU A 1 194 ? 18.342 24.847 -28.299 1.00 78.44 194 GLU A O 1
ATOM 1524 N N . GLU A 1 195 ? 18.845 24.896 -30.478 1.00 77.12 195 GLU A N 1
ATOM 1525 C CA . GLU A 1 195 ? 18.685 26.345 -30.636 1.00 77.12 195 GLU A CA 1
ATOM 1526 C C . GLU A 1 195 ? 17.222 26.786 -30.449 1.00 77.12 195 GLU A C 1
ATOM 1528 O O . GLU A 1 195 ? 16.985 27.828 -29.843 1.00 77.12 195 GLU A O 1
ATOM 1533 N N . GLU A 1 196 ? 16.233 26.006 -30.905 1.00 71.75 196 GLU A N 1
ATOM 1534 C CA . GLU A 1 196 ? 14.807 26.278 -30.657 1.00 71.75 196 GLU A CA 1
ATOM 1535 C C . GLU A 1 196 ? 14.430 26.091 -29.174 1.00 71.75 196 GLU A C 1
ATOM 1537 O O . GLU A 1 196 ? 13.636 26.868 -28.637 1.00 71.75 196 GLU A O 1
ATOM 1542 N N . GLU A 1 197 ? 15.000 25.099 -28.483 1.00 68.31 197 GLU A N 1
ATOM 1543 C CA . GLU A 1 197 ? 14.823 24.922 -27.036 1.00 68.31 197 GLU A CA 1
ATOM 1544 C C . GLU A 1 197 ? 15.475 26.050 -26.228 1.00 68.31 197 GLU A C 1
ATOM 1546 O O . GLU A 1 197 ? 14.843 26.597 -25.324 1.00 68.31 197 GLU A O 1
ATOM 1551 N N . GLU A 1 198 ? 16.702 26.454 -26.561 1.00 65.75 198 GLU A N 1
ATOM 1552 C CA . GLU A 1 198 ? 17.378 27.564 -25.882 1.00 65.75 198 GLU A CA 1
ATOM 1553 C C . GLU A 1 198 ? 16.731 28.923 -26.221 1.00 65.75 198 GLU A C 1
ATOM 1555 O O . GLU A 1 198 ? 16.615 29.781 -25.344 1.00 65.75 198 GLU A O 1
ATOM 1560 N N . ALA A 1 199 ? 16.186 29.105 -27.432 1.00 63.16 199 ALA A N 1
ATOM 1561 C CA . ALA A 1 199 ? 15.352 30.263 -27.765 1.00 63.16 199 ALA A CA 1
ATOM 1562 C C . ALA A 1 199 ? 14.047 30.291 -26.945 1.00 63.16 199 ALA A C 1
ATOM 1564 O O . ALA A 1 199 ? 13.660 31.350 -26.452 1.00 63.16 199 ALA A O 1
ATOM 1565 N N . LYS A 1 200 ? 13.410 29.133 -26.700 1.00 58.97 200 LYS A N 1
ATOM 1566 C CA . LYS A 1 200 ? 12.256 29.019 -25.785 1.00 58.97 200 LYS A CA 1
ATOM 1567 C C . LYS A 1 200 ? 12.636 29.275 -24.327 1.00 58.97 200 LYS A C 1
ATOM 1569 O O . LYS A 1 200 ? 11.837 29.839 -23.590 1.00 58.97 200 LYS A O 1
ATOM 1574 N N . LYS A 1 201 ? 13.859 28.944 -23.917 1.00 52.44 201 LYS A N 1
ATOM 1575 C CA . LYS A 1 201 ? 14.407 29.256 -22.585 1.00 52.44 201 LYS A CA 1
ATOM 1576 C C . LYS A 1 201 ? 14.693 30.749 -22.398 1.00 52.44 201 LYS A C 1
ATOM 1578 O O . LYS A 1 201 ? 14.598 31.250 -21.281 1.00 52.44 201 LYS A O 1
ATOM 1583 N N . GLY A 1 202 ? 15.002 31.458 -23.485 1.00 50.12 202 GLY A N 1
ATOM 1584 C CA . GLY A 1 202 ? 15.109 32.919 -23.519 1.00 50.12 202 GLY A CA 1
ATOM 1585 C C . GLY A 1 202 ? 13.758 33.648 -23.485 1.00 50.12 202 GLY A C 1
ATOM 1586 O O . GLY A 1 202 ? 13.715 34.815 -23.098 1.00 50.12 202 GLY A O 1
ATOM 1587 N N . GLU A 1 203 ? 12.659 32.965 -23.835 1.00 52.50 203 GLU A N 1
ATOM 1588 C CA . GLU A 1 203 ? 11.295 33.520 -23.895 1.00 52.50 203 GLU A CA 1
ATOM 1589 C C . GLU A 1 203 ? 10.271 32.872 -22.938 1.00 52.50 203 GLU A C 1
ATOM 1591 O O . GLU A 1 203 ? 9.103 33.260 -22.947 1.00 52.50 203 GLU A O 1
ATOM 1596 N N . THR A 1 204 ? 10.668 31.971 -22.032 1.00 51.88 204 THR A N 1
ATOM 1597 C CA . THR A 1 204 ? 9.869 31.646 -20.836 1.00 51.88 204 THR A CA 1
ATOM 1598 C C . THR A 1 204 ? 10.446 32.366 -19.635 1.00 51.88 204 THR A C 1
ATOM 1600 O O . THR A 1 204 ? 11.528 32.053 -19.143 1.00 51.88 204 THR A O 1
ATOM 1603 N N . SER A 1 205 ? 9.695 33.374 -19.211 1.00 56.62 205 SER A N 1
ATOM 1604 C CA . SER A 1 205 ? 9.963 34.269 -18.101 1.00 56.62 205 SER A CA 1
ATOM 1605 C C . SER A 1 205 ? 10.583 33.545 -16.901 1.00 56.62 205 SER A C 1
ATOM 1607 O O . SER A 1 205 ? 10.040 32.557 -16.420 1.00 56.62 205 SER A O 1
ATOM 1609 N N . GLU A 1 206 ? 11.652 34.107 -16.340 1.00 56.06 206 GLU A N 1
ATOM 1610 C CA . GLU A 1 206 ? 12.176 33.837 -14.986 1.00 56.06 206 GLU A CA 1
ATOM 1611 C C . GLU A 1 206 ? 11.045 33.652 -13.940 1.00 56.06 206 GLU A C 1
ATOM 1613 O O . GLU A 1 206 ? 11.149 32.856 -13.006 1.00 56.06 206 GLU A O 1
ATOM 1618 N N . LYS A 1 207 ? 9.897 34.303 -14.184 1.00 61.06 207 LYS A N 1
ATOM 1619 C CA . LYS A 1 207 ? 8.647 34.176 -13.433 1.00 61.06 207 LYS A CA 1
ATOM 1620 C C . LYS A 1 207 ? 8.036 32.774 -13.428 1.00 61.06 207 LYS A C 1
ATOM 1622 O O . LYS A 1 207 ? 7.400 32.443 -12.441 1.00 61.06 207 LYS A O 1
ATOM 1627 N N . ASP A 1 208 ? 8.170 31.939 -14.455 1.00 64.12 208 ASP A N 1
ATOM 1628 C CA . ASP A 1 208 ? 7.503 30.625 -14.497 1.00 64.12 208 ASP A CA 1
ATOM 1629 C C . ASP A 1 208 ? 8.200 29.590 -13.602 1.00 64.12 208 ASP A C 1
ATOM 1631 O O . ASP A 1 208 ? 7.537 28.814 -12.905 1.00 64.12 208 ASP A O 1
ATOM 1635 N N . LEU A 1 209 ? 9.535 29.632 -13.539 1.00 67.38 209 LEU A N 1
ATOM 1636 C CA . LEU A 1 209 ? 10.324 28.850 -12.581 1.00 67.38 209 LEU A CA 1
ATOM 1637 C C . LEU A 1 209 ? 10.125 29.365 -11.149 1.00 67.38 209 LEU A C 1
ATOM 1639 O O . LEU A 1 209 ? 9.899 28.563 -10.239 1.00 67.38 209 LEU A O 1
ATOM 1643 N N . GLU A 1 210 ? 10.129 30.687 -10.951 1.00 74.00 210 GLU A N 1
ATOM 1644 C CA . GLU A 1 210 ? 9.891 31.309 -9.643 1.00 74.00 210 GLU A CA 1
ATOM 1645 C C . GLU A 1 210 ? 8.465 31.041 -9.130 1.00 74.00 210 GLU A C 1
ATOM 1647 O O . GLU A 1 210 ? 8.280 30.665 -7.971 1.00 74.00 210 GLU A O 1
ATOM 1652 N N . ASN A 1 211 ? 7.453 31.110 -10.002 1.00 76.31 211 ASN A N 1
ATOM 1653 C CA . ASN A 1 211 ? 6.064 30.776 -9.680 1.00 76.31 211 ASN A CA 1
ATOM 1654 C C . ASN A 1 211 ? 5.895 29.291 -9.335 1.00 76.31 211 ASN A C 1
ATOM 1656 O O . ASN A 1 211 ? 5.123 28.954 -8.433 1.00 76.31 211 ASN A O 1
ATOM 1660 N N . ASN A 1 212 ? 6.611 28.388 -10.015 1.00 81.19 212 ASN A N 1
ATOM 1661 C CA . ASN A 1 212 ? 6.574 26.965 -9.684 1.00 81.19 212 ASN A CA 1
ATOM 1662 C C . ASN A 1 212 ? 7.212 26.691 -8.312 1.00 81.19 212 ASN A C 1
ATOM 1664 O O . ASN A 1 212 ? 6.607 26.019 -7.474 1.00 81.19 212 ASN A O 1
ATOM 1668 N N . ALA A 1 213 ? 8.373 27.293 -8.043 1.00 87.19 213 ALA A N 1
ATOM 1669 C CA . ALA A 1 213 ? 9.040 27.203 -6.748 1.00 87.19 213 ALA A CA 1
ATOM 1670 C C . ALA A 1 213 ? 8.171 27.775 -5.610 1.00 87.19 213 ALA A C 1
ATOM 1672 O O . ALA A 1 213 ? 7.989 27.121 -4.582 1.00 87.19 213 ALA A O 1
ATOM 1673 N N . LEU A 1 214 ? 7.551 28.944 -5.811 1.00 90.75 214 LEU A N 1
ATOM 1674 C CA . LEU A 1 214 ? 6.613 29.556 -4.860 1.00 90.75 214 LEU A CA 1
ATOM 1675 C C . LEU A 1 214 ? 5.395 28.670 -4.588 1.00 90.75 214 LEU A C 1
ATOM 1677 O O . LEU A 1 214 ? 4.988 28.508 -3.436 1.00 90.75 214 LEU A O 1
ATOM 1681 N N . ARG A 1 215 ? 4.819 28.066 -5.630 1.00 89.69 215 ARG A N 1
ATOM 1682 C CA . ARG A 1 215 ? 3.687 27.141 -5.502 1.00 89.69 215 ARG A CA 1
ATOM 1683 C C . ARG A 1 215 ? 4.064 25.900 -4.695 1.00 89.69 215 ARG A C 1
ATOM 1685 O O . ARG A 1 215 ? 3.308 25.518 -3.807 1.00 89.69 215 ARG A O 1
ATOM 1692 N N . MET A 1 216 ? 5.238 25.321 -4.940 1.00 91.00 216 MET A N 1
ATOM 1693 C CA . MET A 1 216 ? 5.742 24.192 -4.152 1.00 91.00 216 MET A CA 1
ATOM 1694 C C . MET A 1 216 ? 5.978 24.576 -2.686 1.00 91.00 216 MET A C 1
ATOM 1696 O O . MET A 1 216 ? 5.560 23.846 -1.793 1.00 91.00 216 MET A O 1
ATOM 1700 N N . ILE A 1 217 ? 6.581 25.738 -2.416 1.00 94.50 217 ILE A N 1
ATOM 1701 C CA . ILE A 1 217 ? 6.812 26.233 -1.047 1.00 94.50 217 ILE A CA 1
ATOM 1702 C C . ILE A 1 217 ? 5.488 26.431 -0.302 1.00 94.50 217 ILE A C 1
ATOM 1704 O O . ILE A 1 217 ? 5.361 26.044 0.863 1.00 94.50 217 ILE A O 1
ATOM 1708 N N . ASN A 1 218 ? 4.492 27.016 -0.968 1.00 92.50 218 ASN A N 1
ATOM 1709 C CA . ASN A 1 218 ? 3.170 27.223 -0.384 1.00 92.50 218 ASN A CA 1
ATOM 1710 C C . ASN A 1 218 ? 2.455 25.898 -0.110 1.00 92.50 218 ASN A C 1
ATOM 1712 O O . ASN A 1 218 ? 1.839 25.755 0.944 1.00 92.50 218 ASN A O 1
ATOM 1716 N N . GLU A 1 219 ? 2.588 24.917 -1.001 1.00 92.69 219 GLU A N 1
ATOM 1717 C CA . GLU A 1 219 ? 1.996 23.594 -0.816 1.00 92.69 219 GLU A CA 1
ATOM 1718 C C . GLU A 1 219 ? 2.662 22.818 0.327 1.00 92.69 219 GLU A C 1
ATOM 1720 O O . GLU A 1 219 ? 1.975 22.274 1.191 1.00 92.69 219 GLU A O 1
ATOM 1725 N N . VAL A 1 220 ? 3.994 22.853 0.424 1.00 95.25 220 VAL A N 1
ATOM 1726 C CA . VAL A 1 220 ? 4.735 22.271 1.556 1.00 95.25 220 VAL A CA 1
ATOM 1727 C C . VAL A 1 220 ? 4.309 22.920 2.873 1.00 95.25 220 VAL A C 1
ATOM 1729 O O . VAL A 1 220 ? 4.090 22.224 3.869 1.00 95.25 220 VAL A O 1
ATOM 1732 N N . ARG A 1 221 ? 4.138 24.248 2.893 1.00 95.62 221 ARG A N 1
ATOM 1733 C CA . ARG A 1 221 ? 3.651 24.970 4.076 1.00 95.62 221 ARG A CA 1
ATOM 1734 C C . ARG A 1 221 ? 2.224 24.556 4.436 1.00 95.62 221 ARG A C 1
ATOM 1736 O O . ARG A 1 221 ? 1.961 24.290 5.605 1.00 95.62 221 ARG A O 1
ATOM 1743 N N . ARG A 1 222 ? 1.326 24.460 3.451 1.00 96.31 222 ARG A N 1
ATOM 1744 C CA . ARG A 1 222 ? -0.066 24.026 3.638 1.00 96.31 222 ARG A CA 1
ATOM 1745 C C . ARG A 1 222 ? -0.132 22.619 4.233 1.00 96.31 222 ARG A C 1
ATOM 1747 O O . ARG A 1 222 ? -0.787 22.434 5.255 1.00 96.31 222 ARG A O 1
ATOM 1754 N N . LEU A 1 223 ? 0.593 21.664 3.648 1.00 95.38 223 LEU A N 1
ATOM 1755 C CA . LEU A 1 223 ? 0.681 20.283 4.135 1.00 95.38 223 LEU A CA 1
ATOM 1756 C C . LEU A 1 223 ? 1.271 20.209 5.547 1.00 95.38 223 LEU A C 1
ATOM 1758 O O . LEU A 1 223 ? 0.791 19.442 6.377 1.00 95.38 223 LEU A O 1
ATOM 1762 N N . SER A 1 224 ? 2.268 21.042 5.852 1.00 94.50 224 SER A N 1
ATOM 1763 C CA . SER A 1 224 ? 2.851 21.122 7.197 1.00 94.50 224 SER A CA 1
ATOM 1764 C C . SER A 1 224 ? 1.840 21.631 8.230 1.00 94.50 224 SER A C 1
ATOM 1766 O O . SER A 1 224 ? 1.751 21.077 9.326 1.00 94.50 224 SER A O 1
ATOM 1768 N N . CYS A 1 225 ? 1.041 22.647 7.883 1.00 92.56 225 CYS A N 1
ATOM 1769 C CA . CYS A 1 225 ? -0.051 23.121 8.735 1.00 92.56 225 CYS A CA 1
ATOM 1770 C C . CYS A 1 225 ? -1.119 22.036 8.936 1.00 92.56 225 CYS A C 1
ATOM 1772 O O . CYS A 1 225 ? -1.548 21.804 10.063 1.00 92.56 225 CYS A O 1
ATOM 1774 N N . GLU A 1 226 ? -1.511 21.335 7.870 1.00 93.56 226 GLU A N 1
ATOM 1775 C CA . GLU A 1 226 ? -2.506 20.260 7.931 1.00 93.56 226 GLU A CA 1
ATOM 1776 C C . GLU A 1 226 ? -2.030 19.089 8.810 1.00 93.56 226 GLU A C 1
ATOM 1778 O O . GLU A 1 226 ? -2.751 18.630 9.695 1.00 93.56 226 GLU A O 1
ATOM 1783 N N . ALA A 1 227 ? -0.768 18.674 8.661 1.00 93.50 227 ALA A N 1
ATOM 1784 C CA . ALA A 1 227 ? -0.144 17.659 9.506 1.00 93.50 227 ALA A CA 1
ATOM 1785 C C . ALA A 1 227 ? -0.130 18.063 10.991 1.00 93.50 227 ALA A C 1
ATOM 1787 O O . ALA A 1 227 ? -0.344 17.227 11.874 1.00 93.50 227 ALA A O 1
ATOM 1788 N N . GLN A 1 228 ? 0.086 19.348 11.285 1.00 93.81 228 GLN A N 1
ATOM 1789 C CA . GLN A 1 228 ? 0.045 19.854 12.654 1.00 93.81 228 GLN A CA 1
ATOM 1790 C C . GLN A 1 228 ? -1.375 19.820 13.245 1.00 93.81 228 GLN A C 1
ATOM 1792 O O . GLN A 1 228 ? -1.534 19.500 14.424 1.00 93.81 228 GLN A O 1
ATOM 1797 N N . GLU A 1 229 ? -2.408 20.101 12.450 1.00 94.25 229 GLU A N 1
ATOM 1798 C CA . GLU A 1 229 ? -3.807 19.982 12.880 1.00 94.25 229 GLU A CA 1
ATOM 1799 C C . GLU A 1 229 ? -4.212 18.517 13.116 1.00 94.25 229 GLU A C 1
ATOM 1801 O O . GLU A 1 229 ? -4.820 18.204 14.145 1.00 94.25 229 GLU A O 1
ATOM 1806 N N . TYR A 1 230 ? -3.790 17.583 12.254 1.00 92.88 230 TYR A N 1
ATOM 1807 C CA . TYR A 1 230 ? -3.979 16.147 12.505 1.00 92.88 230 TYR A CA 1
ATOM 1808 C C . TYR A 1 230 ? -3.270 15.680 13.779 1.00 92.88 230 TYR A C 1
ATOM 1810 O O . TYR A 1 230 ? -3.817 14.886 14.543 1.00 92.88 230 TYR A O 1
ATOM 1818 N N . LYS A 1 231 ? -2.080 16.218 14.069 1.00 95.44 231 LYS A N 1
ATOM 1819 C CA . LYS A 1 231 ? -1.384 15.935 15.327 1.00 95.44 231 LYS A CA 1
ATOM 1820 C C . LYS A 1 231 ? -2.188 16.419 16.538 1.00 95.44 231 LYS A C 1
ATOM 1822 O O . LYS A 1 231 ? -2.423 15.633 17.451 1.00 95.44 231 LYS A O 1
ATOM 1827 N N . LYS A 1 232 ? -2.657 17.673 16.539 1.00 95.06 232 LYS A N 1
ATOM 1828 C CA . LYS A 1 232 ? -3.457 18.236 17.648 1.00 95.06 232 LYS A CA 1
ATOM 1829 C C . LYS A 1 232 ? -4.763 17.470 17.864 1.00 95.06 232 LYS A C 1
ATOM 1831 O O . LYS A 1 232 ? -5.142 17.186 18.999 1.00 95.06 232 LYS A O 1
ATOM 1836 N N . THR A 1 233 ? -5.466 17.140 16.782 1.00 94.25 233 THR A N 1
ATOM 1837 C CA . THR A 1 233 ? -6.719 16.373 16.854 1.00 94.25 233 THR A CA 1
ATOM 1838 C C . THR A 1 233 ? -6.473 14.943 17.337 1.00 94.25 233 THR A C 1
ATOM 1840 O O . THR A 1 233 ? -7.216 14.463 18.193 1.00 94.25 233 THR A O 1
ATOM 1843 N N . GLY A 1 234 ? -5.388 14.301 16.891 1.00 92.81 234 GLY A N 1
ATOM 1844 C CA . GLY A 1 234 ? -4.945 12.997 17.386 1.00 92.81 234 GLY A CA 1
ATOM 1845 C C . GLY A 1 234 ? -4.588 13.006 18.876 1.00 92.81 234 GLY A C 1
ATOM 1846 O O . GLY A 1 234 ? -5.028 12.131 19.621 1.00 92.81 234 GLY A O 1
ATOM 1847 N N . GLU A 1 235 ? -3.860 14.024 19.343 1.00 95.25 235 GLU A N 1
ATOM 1848 C CA . GLU A 1 235 ? -3.539 14.213 20.766 1.00 95.25 235 GLU A CA 1
ATOM 1849 C C . GLU A 1 235 ? -4.808 14.398 21.614 1.00 95.25 235 GLU A C 1
ATOM 1851 O O . GLU A 1 235 ? -4.948 13.768 22.668 1.00 95.25 235 GLU A O 1
ATOM 1856 N N . LYS A 1 236 ? -5.773 15.196 21.136 1.00 95.94 236 LYS A N 1
ATOM 1857 C CA . LYS A 1 236 ? -7.069 15.383 21.805 1.00 95.94 236 LYS A CA 1
ATOM 1858 C C . LYS A 1 236 ? -7.859 14.074 21.895 1.00 95.94 236 LYS A C 1
ATOM 1860 O O . LYS A 1 236 ? -8.318 13.718 22.981 1.00 95.94 236 LYS A O 1
ATOM 1865 N N . ALA A 1 237 ? -7.973 13.333 20.793 1.00 95.00 237 ALA A N 1
ATOM 1866 C CA . ALA A 1 237 ? -8.653 12.039 20.774 1.00 95.00 237 ALA A CA 1
ATOM 1867 C C . ALA A 1 237 ? -7.985 11.036 21.732 1.00 95.00 237 ALA A C 1
ATOM 1869 O O . ALA A 1 237 ? -8.663 10.328 22.477 1.00 95.00 237 ALA A O 1
ATOM 1870 N N . MET A 1 238 ? -6.650 11.018 21.786 1.00 94.69 238 MET A N 1
ATOM 1871 C CA . MET A 1 238 ? -5.908 10.158 22.707 1.00 94.69 238 MET A CA 1
ATOM 1872 C C . MET A 1 238 ? -6.177 10.514 24.178 1.00 94.69 238 MET A C 1
ATOM 1874 O O . MET A 1 238 ? -6.344 9.614 25.008 1.00 94.69 238 MET A O 1
ATOM 1878 N N . ALA A 1 239 ? -6.272 11.805 24.511 1.00 96.25 239 ALA A N 1
ATOM 1879 C CA . ALA A 1 239 ? -6.638 12.256 25.853 1.00 96.25 239 ALA A CA 1
ATOM 1880 C C . ALA A 1 239 ? -8.072 11.839 26.236 1.00 96.25 239 ALA A C 1
ATOM 1882 O O . ALA A 1 239 ? -8.297 11.358 27.350 1.00 96.25 239 ALA A O 1
ATOM 1883 N N . GLU A 1 240 ? -9.031 11.948 25.312 1.00 96.88 240 GLU A N 1
ATOM 1884 C CA . GLU A 1 240 ? -10.417 11.502 25.517 1.00 96.88 240 GLU A CA 1
ATOM 1885 C C . GLU A 1 240 ? -10.515 9.979 25.715 1.00 96.88 240 GLU A C 1
ATOM 1887 O O . GLU A 1 240 ? -11.184 9.510 26.643 1.00 96.88 240 GLU A O 1
ATOM 1892 N N . ILE A 1 241 ? -9.786 9.193 24.915 1.00 96.19 241 ILE A N 1
ATOM 1893 C CA . ILE A 1 241 ? -9.687 7.731 25.070 1.00 96.19 241 ILE A CA 1
ATOM 1894 C C . ILE A 1 241 ? -9.089 7.369 26.434 1.00 96.19 241 ILE A C 1
ATOM 1896 O O . ILE A 1 241 ? -9.579 6.472 27.124 1.00 96.19 241 ILE A O 1
ATOM 1900 N N . LYS A 1 242 ? -8.041 8.072 26.873 1.00 96.94 242 LYS A N 1
ATOM 1901 C CA . LYS A 1 242 ? -7.435 7.829 28.187 1.00 96.94 242 LYS A CA 1
ATOM 1902 C C . LYS A 1 242 ? -8.432 8.091 29.318 1.00 96.94 242 LYS A C 1
ATOM 1904 O O . LYS A 1 242 ? -8.612 7.243 30.192 1.00 96.94 242 LYS A O 1
ATOM 1909 N N . HIS A 1 243 ? -9.118 9.227 29.269 1.00 97.19 243 HIS A N 1
ATOM 1910 C CA . HIS A 1 243 ? -10.108 9.611 30.270 1.00 97.19 243 HIS A CA 1
ATOM 1911 C C . HIS A 1 243 ? -11.311 8.650 30.318 1.00 97.19 243 HIS A C 1
ATOM 1913 O O . HIS A 1 243 ? -11.761 8.263 31.399 1.00 97.19 243 HIS A O 1
ATOM 1919 N N . THR A 1 244 ? -11.825 8.203 29.168 1.00 97.75 244 THR A N 1
ATOM 1920 C CA . THR A 1 244 ? -12.905 7.197 29.125 1.00 97.75 244 THR A CA 1
ATOM 1921 C C . THR A 1 244 ? -12.450 5.853 29.693 1.00 97.75 244 THR A C 1
ATOM 1923 O O . THR A 1 244 ? -13.183 5.242 30.471 1.00 97.75 244 THR A O 1
ATOM 1926 N N . ARG A 1 245 ? -11.211 5.431 29.419 1.00 97.75 245 ARG A N 1
ATOM 1927 C CA . ARG A 1 245 ? -10.626 4.215 30.002 1.00 97.75 245 ARG A CA 1
ATOM 1928 C C . ARG A 1 245 ? -10.529 4.279 31.530 1.00 97.75 245 ARG A C 1
ATOM 1930 O O . ARG A 1 245 ? -10.785 3.283 32.202 1.00 97.75 245 ARG A O 1
ATOM 1937 N N . GLU A 1 246 ? -10.181 5.432 32.095 1.00 97.56 246 GLU A N 1
ATOM 1938 C CA . GLU A 1 246 ? -10.150 5.647 33.551 1.00 97.56 246 GLU A CA 1
ATOM 1939 C C . GLU A 1 246 ? -11.556 5.604 34.174 1.00 97.56 246 GLU A C 1
ATOM 1941 O O . GLU A 1 246 ? -11.757 4.990 35.230 1.00 97.56 246 GLU A O 1
ATOM 1946 N N . LYS A 1 247 ? -12.557 6.176 33.492 1.00 97.50 247 LYS A N 1
ATOM 1947 C CA . LYS A 1 247 ? -13.966 6.059 33.896 1.00 97.50 247 LYS A CA 1
ATOM 1948 C C . LYS A 1 247 ? -14.446 4.609 33.894 1.00 97.50 247 LYS A C 1
ATOM 1950 O O . LYS A 1 247 ? -15.062 4.193 34.872 1.00 97.50 247 LYS A O 1
ATOM 1955 N N . ILE A 1 248 ? -14.127 3.837 32.852 1.00 97.69 248 ILE A N 1
ATOM 1956 C CA . ILE A 1 248 ? -14.472 2.408 32.764 1.00 97.69 248 ILE A CA 1
ATOM 1957 C C . ILE A 1 248 ? -13.887 1.650 33.958 1.00 97.69 248 ILE A C 1
ATOM 1959 O O . ILE A 1 248 ? -14.641 1.018 34.692 1.00 97.69 248 ILE A O 1
ATOM 1963 N N . LYS A 1 249 ? -12.587 1.813 34.245 1.00 98.00 249 LYS A N 1
ATOM 1964 C CA . LYS A 1 249 ? -11.943 1.187 35.418 1.00 98.00 249 LYS A CA 1
ATOM 1965 C C . LYS A 1 249 ? -12.639 1.544 36.732 1.00 98.00 249 LYS A C 1
ATOM 1967 O O . LYS A 1 249 ? -12.807 0.702 37.611 1.00 98.00 249 LYS A O 1
ATOM 1972 N N . THR A 1 250 ? -13.064 2.797 36.878 1.00 97.81 250 THR A N 1
ATOM 1973 C CA . THR A 1 250 ? -13.789 3.248 38.075 1.00 97.81 250 THR A CA 1
ATOM 1974 C C . THR A 1 250 ? -15.141 2.544 38.208 1.00 97.81 250 THR A C 1
ATOM 1976 O O . THR A 1 250 ? -15.514 2.117 39.302 1.00 97.81 250 THR A O 1
ATOM 1979 N N . VAL A 1 251 ? -15.879 2.404 37.105 1.00 97.62 251 VAL A N 1
ATOM 1980 C CA . VAL A 1 251 ? -17.160 1.685 37.078 1.00 97.62 251 VAL A CA 1
ATOM 1981 C C . VAL A 1 251 ? -16.959 0.194 37.357 1.00 97.62 251 VAL A C 1
ATOM 1983 O O . VAL A 1 251 ? -17.718 -0.369 38.140 1.00 97.62 251 VAL A O 1
ATOM 1986 N N . GLU A 1 252 ? -15.913 -0.432 36.816 1.00 97.62 252 GLU A N 1
ATOM 1987 C CA . GLU A 1 252 ? -15.566 -1.834 37.090 1.00 97.62 252 GLU A CA 1
ATOM 1988 C C . GLU A 1 252 ? -15.317 -2.084 38.584 1.00 97.62 252 GLU A C 1
ATOM 1990 O O . GLU A 1 252 ? -15.863 -3.031 39.153 1.00 97.62 252 GLU A O 1
ATOM 1995 N N . ILE A 1 253 ? -14.562 -1.205 39.255 1.00 97.56 253 ILE A N 1
ATOM 1996 C CA . ILE A 1 253 ? -14.324 -1.303 40.704 1.00 97.56 253 ILE A CA 1
ATOM 1997 C C . ILE A 1 253 ? -15.644 -1.184 41.479 1.00 97.56 253 ILE A C 1
ATOM 1999 O O . ILE A 1 253 ? -15.913 -1.990 42.375 1.00 97.56 253 ILE A O 1
ATOM 2003 N N . LYS A 1 254 ? -16.500 -0.215 41.121 1.00 96.88 254 LYS A N 1
ATOM 2004 C CA . LYS A 1 254 ? -17.823 -0.042 41.750 1.00 96.88 254 LYS A CA 1
ATOM 2005 C C . LYS A 1 254 ? -18.721 -1.261 41.541 1.00 96.88 254 LYS A C 1
ATOM 2007 O O . LYS A 1 254 ? -19.403 -1.677 42.473 1.00 96.88 254 LYS A O 1
ATOM 2012 N N . LEU A 1 255 ? -18.694 -1.856 40.352 1.00 97.44 255 LEU A N 1
ATOM 2013 C CA . LEU A 1 255 ? -19.451 -3.059 40.016 1.00 97.44 255 LEU A CA 1
ATOM 2014 C C . LEU A 1 255 ? -19.011 -4.252 40.875 1.00 97.44 255 LEU A C 1
ATOM 2016 O O . LEU A 1 255 ? -19.855 -4.962 41.419 1.00 97.44 255 LEU A O 1
ATOM 2020 N N . VAL A 1 256 ? -17.701 -4.456 41.042 1.00 97.69 256 VAL A N 1
ATOM 2021 C CA . VAL A 1 256 ? -17.161 -5.512 41.915 1.00 97.69 256 VAL A CA 1
ATOM 2022 C C . VAL A 1 256 ? -17.582 -5.289 43.369 1.00 97.69 256 VAL A C 1
ATOM 2024 O O . VAL A 1 256 ? -18.009 -6.237 44.029 1.00 97.69 256 VAL A O 1
ATOM 2027 N N . ALA A 1 257 ? -17.515 -4.050 43.863 1.00 97.12 257 ALA A N 1
ATOM 2028 C CA . ALA A 1 257 ? -17.969 -3.718 45.212 1.00 97.12 257 ALA A CA 1
ATOM 2029 C C . ALA A 1 257 ? -19.473 -3.989 45.393 1.00 97.12 257 ALA A C 1
ATOM 2031 O O . ALA A 1 257 ? -19.863 -4.646 46.357 1.00 97.12 257 ALA A O 1
ATOM 2032 N N . ALA A 1 258 ? -20.308 -3.573 44.437 1.00 96.69 258 ALA A N 1
ATOM 2033 C CA . ALA A 1 258 ? -21.749 -3.812 44.467 1.00 96.69 258 ALA A CA 1
ATOM 2034 C C . ALA A 1 258 ? -22.094 -5.310 44.453 1.00 96.69 258 ALA A C 1
ATOM 2036 O O . ALA A 1 258 ? -22.964 -5.742 45.209 1.00 96.69 258 ALA A O 1
ATOM 2037 N N . ARG A 1 259 ? -21.383 -6.126 43.657 1.00 95.44 259 ARG A N 1
ATOM 2038 C CA . ARG A 1 259 ? -21.553 -7.590 43.675 1.00 95.44 259 ARG A CA 1
ATOM 2039 C C . ARG A 1 259 ? -21.218 -8.184 45.040 1.00 95.44 259 ARG A C 1
ATOM 2041 O O . ARG A 1 259 ? -22.025 -8.940 45.569 1.00 95.44 259 ARG A O 1
ATOM 2048 N N . LYS A 1 260 ? -20.096 -7.783 45.647 1.00 97.50 260 LYS A N 1
ATOM 2049 C CA . LYS A 1 260 ? -19.717 -8.243 46.994 1.00 97.50 260 LYS A CA 1
ATOM 2050 C C . LYS A 1 260 ? -20.733 -7.830 48.060 1.00 97.50 260 LYS A C 1
ATOM 2052 O O . LYS A 1 260 ? -21.061 -8.631 48.926 1.00 97.50 260 LYS A O 1
ATOM 2057 N N . MET A 1 261 ? -21.260 -6.607 47.989 1.00 94.94 261 MET A N 1
ATOM 2058 C CA . MET A 1 261 ? -22.314 -6.150 48.902 1.00 94.94 261 MET A CA 1
ATOM 2059 C C . MET A 1 261 ? -23.611 -6.946 48.719 1.00 94.94 261 MET A C 1
ATOM 2061 O O . MET A 1 261 ? -24.228 -7.326 49.709 1.00 94.94 261 MET A O 1
ATOM 2065 N N . LYS A 1 262 ? -24.005 -7.246 47.473 1.00 95.56 262 LYS A N 1
ATOM 2066 C CA . LYS A 1 262 ? -25.175 -8.086 47.170 1.00 95.56 262 LYS A CA 1
ATOM 2067 C C . LYS A 1 262 ? -25.015 -9.504 47.722 1.00 95.56 262 LYS A C 1
ATOM 2069 O O . LYS A 1 262 ? -25.952 -10.028 48.316 1.00 95.56 262 LYS A O 1
ATOM 2074 N N . GLU A 1 263 ? -23.846 -10.116 47.544 1.00 94.75 263 GLU A N 1
ATOM 2075 C CA . GLU A 1 263 ? -23.545 -11.446 48.089 1.00 94.75 263 GLU A CA 1
ATOM 2076 C C . GLU A 1 263 ? -23.551 -11.449 49.620 1.00 94.75 263 GLU A C 1
ATOM 2078 O O . GLU A 1 263 ? -24.176 -12.317 50.222 1.00 94.75 263 GLU A O 1
ATOM 2083 N N . ALA A 1 264 ? -22.939 -10.445 50.256 1.00 94.25 264 ALA A N 1
ATOM 2084 C CA . ALA A 1 264 ? -22.956 -10.307 51.711 1.00 94.25 264 ALA A CA 1
ATOM 2085 C C . ALA A 1 264 ? -24.380 -10.111 52.259 1.00 94.25 264 ALA A C 1
ATOM 2087 O O . ALA A 1 264 ? -24.744 -10.727 53.258 1.00 94.25 264 ALA A O 1
ATOM 2088 N N . ALA A 1 265 ? -25.203 -9.297 51.590 1.00 93.88 265 ALA A N 1
ATOM 2089 C CA . ALA A 1 265 ? -26.601 -9.097 51.963 1.00 93.88 265 ALA A CA 1
ATOM 2090 C C . ALA A 1 265 ? -27.421 -10.389 51.824 1.00 93.88 265 ALA A C 1
ATOM 2092 O O . ALA A 1 265 ? -28.201 -10.712 52.718 1.00 93.88 265 ALA A O 1
ATOM 2093 N N . ARG A 1 266 ? -27.211 -11.159 50.746 1.00 93.62 266 ARG A N 1
ATOM 2094 C CA . ARG A 1 266 ? -27.847 -12.472 50.567 1.00 93.62 266 ARG A CA 1
ATOM 2095 C C . ARG A 1 266 ? -27.435 -13.446 51.674 1.00 93.62 266 ARG A C 1
ATOM 2097 O O . ARG A 1 266 ? -28.309 -14.045 52.285 1.00 93.62 266 ARG A O 1
ATOM 2104 N N . ALA A 1 267 ? -26.141 -13.550 51.979 1.00 95.25 267 ALA A N 1
ATOM 2105 C CA . ALA A 1 267 ? -25.648 -14.432 53.038 1.00 95.25 267 ALA A CA 1
ATOM 2106 C C . ALA A 1 267 ? -26.206 -14.053 54.423 1.00 95.25 267 ALA A C 1
ATOM 2108 O O . ALA A 1 267 ? -26.558 -14.929 55.210 1.00 95.25 267 ALA A O 1
ATOM 2109 N N . ALA A 1 268 ? -26.331 -12.754 54.718 1.00 93.06 268 ALA A N 1
ATOM 2110 C CA . ALA A 1 268 ? -26.954 -12.286 55.954 1.00 93.06 268 ALA A CA 1
ATOM 2111 C C . ALA A 1 268 ? -28.450 -12.641 56.014 1.00 93.06 268 ALA A C 1
ATOM 2113 O O . ALA A 1 268 ? -28.914 -13.117 57.046 1.00 93.06 268 ALA A O 1
ATOM 2114 N N . ALA A 1 269 ? -29.190 -12.462 54.915 1.00 90.00 269 ALA A N 1
ATOM 2115 C CA . ALA A 1 269 ? -30.602 -12.836 54.837 1.00 90.00 269 ALA A CA 1
ATOM 2116 C C . ALA A 1 269 ? -30.810 -14.352 55.001 1.00 90.00 269 ALA A C 1
ATOM 2118 O O . ALA A 1 269 ? -31.677 -14.771 55.763 1.00 90.00 269 ALA A O 1
ATOM 2119 N N . GLU A 1 270 ? -29.979 -15.173 54.352 1.00 92.69 270 GLU A N 1
ATOM 2120 C CA . GLU A 1 270 ? -30.001 -16.633 54.509 1.00 92.69 270 GLU A CA 1
ATOM 2121 C C . GLU A 1 270 ? -29.688 -17.049 55.954 1.00 92.69 270 GLU A C 1
ATOM 2123 O O . GLU A 1 270 ? -30.381 -17.897 56.513 1.00 92.69 270 GLU A O 1
ATOM 2128 N N . ALA A 1 271 ? -28.705 -16.419 56.607 1.00 92.94 271 AL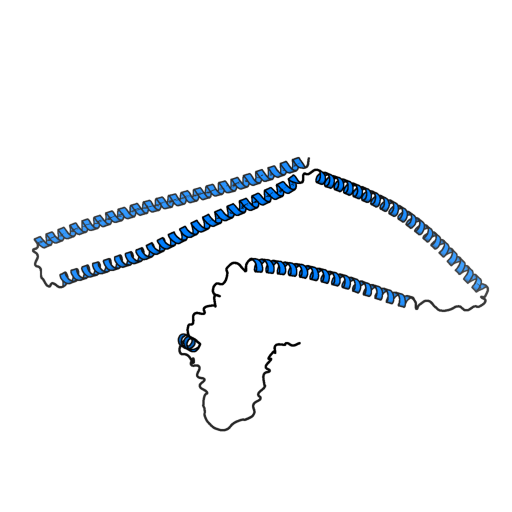A A N 1
ATOM 2129 C CA . ALA A 1 271 ? -28.393 -16.688 58.011 1.00 92.94 271 ALA A CA 1
ATOM 2130 C C . ALA A 1 271 ? -29.546 -16.312 58.958 1.00 92.94 271 ALA A C 1
ATOM 2132 O O . ALA A 1 271 ? -29.822 -17.053 59.903 1.00 92.94 271 ALA A O 1
ATOM 2133 N N . VAL A 1 272 ? -30.234 -15.192 58.698 1.00 92.19 272 VAL A N 1
ATOM 2134 C CA . VAL A 1 272 ? -31.435 -14.785 59.446 1.00 92.19 272 VAL A CA 1
ATOM 2135 C C . VAL A 1 272 ? -32.551 -15.810 59.261 1.00 92.19 272 VAL A C 1
ATOM 2137 O O . VAL A 1 272 ? -33.081 -16.290 60.258 1.00 92.19 272 VAL A O 1
ATOM 2140 N N . ALA A 1 273 ? -32.838 -16.223 58.023 1.00 89.50 273 ALA A N 1
ATOM 2141 C CA . ALA A 1 273 ? -33.854 -17.237 57.745 1.00 89.50 273 ALA A CA 1
ATOM 2142 C C . ALA A 1 273 ? -33.545 -18.570 58.453 1.00 89.50 273 ALA A C 1
ATOM 2144 O O . ALA A 1 273 ? -34.423 -19.172 59.068 1.00 89.50 273 ALA A O 1
ATOM 2145 N N . ILE A 1 274 ? -32.280 -19.011 58.443 1.00 86.75 274 ILE A N 1
ATOM 2146 C CA . ILE A 1 274 ? -31.848 -20.225 59.154 1.00 86.75 274 ILE A CA 1
ATOM 2147 C C . ILE A 1 274 ? -32.023 -20.073 60.673 1.00 86.75 274 ILE A C 1
ATOM 2149 O O . ILE A 1 274 ? -32.476 -21.008 61.337 1.00 86.75 274 ILE A O 1
ATOM 2153 N N . ALA A 1 275 ? -31.666 -18.918 61.243 1.00 88.38 275 ALA A N 1
ATOM 2154 C CA . ALA A 1 275 ? -31.821 -18.660 62.673 1.00 88.38 275 ALA A CA 1
ATOM 2155 C C . ALA A 1 275 ? -33.297 -18.625 63.095 1.00 88.38 275 ALA A C 1
ATOM 2157 O O . ALA A 1 275 ? -33.631 -19.147 64.156 1.00 88.38 275 ALA A O 1
ATOM 2158 N N . GLU A 1 276 ? -34.172 -18.071 62.259 1.00 83.94 276 GLU A N 1
ATOM 2159 C CA . GLU A 1 276 ? -35.612 -17.994 62.495 1.00 83.94 276 GLU A CA 1
ATOM 2160 C C . GLU A 1 276 ? -36.263 -19.382 62.438 1.00 83.94 276 GLU A C 1
ATOM 2162 O O . GLU A 1 276 ? -36.940 -19.775 63.388 1.00 83.94 276 GLU A O 1
ATOM 2167 N N . ILE A 1 277 ? -35.939 -20.193 61.420 1.00 79.69 277 ILE A N 1
ATOM 2168 C CA . ILE A 1 277 ? -36.350 -21.609 61.351 1.00 79.69 277 ILE A CA 1
ATOM 2169 C C . ILE A 1 277 ? -35.887 -22.361 62.605 1.00 79.69 277 ILE A C 1
ATOM 2171 O O . ILE A 1 277 ? -36.648 -23.132 63.190 1.00 79.69 277 ILE A O 1
ATOM 2175 N N . LYS A 1 278 ? -34.649 -22.127 63.058 1.00 86.00 278 LYS A N 1
ATOM 2176 C CA . LYS A 1 278 ? -34.100 -22.782 64.251 1.00 86.00 278 LYS A CA 1
ATOM 2177 C C . LYS A 1 278 ? -34.740 -22.290 65.552 1.00 86.00 278 LYS A C 1
ATOM 2179 O O . LYS A 1 278 ? -34.903 -23.091 66.465 1.00 86.00 278 LYS A O 1
ATOM 2184 N N . ALA A 1 279 ? -35.097 -21.012 65.656 1.00 80.62 279 ALA A N 1
ATOM 2185 C CA . ALA A 1 279 ? -35.804 -20.463 66.811 1.00 80.62 279 ALA A CA 1
ATOM 2186 C C . ALA A 1 279 ? -37.222 -21.039 66.916 1.00 80.62 279 ALA A C 1
ATOM 2188 O O . ALA A 1 279 ? -37.628 -21.453 68.000 1.00 80.62 279 ALA A O 1
ATOM 2189 N N . VAL A 1 280 ? -37.927 -21.154 65.784 1.00 72.56 280 VAL A N 1
ATOM 2190 C CA . VAL A 1 280 ? -39.237 -21.817 65.709 1.00 72.56 280 VAL A CA 1
ATOM 2191 C C . VAL A 1 280 ? -39.113 -23.302 66.076 1.00 72.56 280 VAL A C 1
ATOM 2193 O O . VAL A 1 280 ? -39.874 -23.787 66.908 1.00 72.56 280 VAL A O 1
ATOM 2196 N N . ALA A 1 281 ? -38.109 -24.010 65.545 1.00 70.31 281 ALA A N 1
ATOM 2197 C CA . ALA A 1 281 ? -37.878 -25.430 65.833 1.00 70.31 281 ALA A CA 1
ATOM 2198 C C . ALA A 1 281 ? -37.351 -25.722 67.254 1.00 70.31 281 ALA A C 1
ATOM 2200 O O . ALA A 1 281 ? -37.522 -26.829 67.753 1.00 70.31 281 ALA A O 1
ATOM 2201 N N . GLY A 1 282 ? -36.670 -24.761 67.888 1.00 64.06 282 GLY A N 1
ATOM 2202 C CA . GLY A 1 282 ? -36.047 -24.909 69.209 1.00 64.06 282 GLY A CA 1
ATOM 2203 C C . GLY A 1 282 ? -36.956 -24.536 70.379 1.00 64.06 282 GLY A C 1
ATOM 2204 O O . GLY A 1 282 ? -36.629 -24.846 71.524 1.00 64.06 282 GLY A O 1
ATOM 2205 N N . SER A 1 283 ? -38.092 -23.889 70.118 1.00 60.16 283 SER A N 1
ATOM 2206 C CA . SER A 1 283 ? -39.144 -23.780 71.120 1.00 60.16 283 SER A CA 1
ATOM 2207 C C . SER A 1 283 ? -39.956 -25.074 71.134 1.00 60.16 283 SER A C 1
ATOM 2209 O O . SER A 1 283 ? -40.819 -25.280 70.287 1.00 60.16 283 SER A O 1
ATOM 2211 N N . GLU A 1 284 ? -39.717 -25.943 72.121 1.00 54.50 284 GLU A N 1
ATOM 2212 C CA . GLU A 1 284 ? -40.669 -26.995 72.514 1.00 54.50 284 GLU A CA 1
ATOM 2213 C C . GLU A 1 284 ? -41.904 -26.361 73.180 1.00 54.50 284 GLU A C 1
ATOM 2215 O O . GLU A 1 284 ? -42.326 -26.730 74.273 1.00 54.50 284 GLU A O 1
ATOM 2220 N N . ASN A 1 285 ? -42.511 -25.375 72.526 1.00 55.84 285 ASN A N 1
ATOM 2221 C CA . ASN A 1 285 ? -43.870 -25.001 72.839 1.00 55.84 285 ASN A CA 1
ATOM 2222 C C . ASN A 1 285 ? -44.738 -25.916 71.993 1.00 55.84 285 ASN A C 1
ATOM 2224 O O . ASN A 1 285 ? -44.896 -25.720 70.789 1.00 55.84 285 ASN A O 1
ATOM 2228 N N . THR A 1 286 ? -45.317 -26.925 72.639 1.00 50.91 286 THR A N 1
ATOM 2229 C CA . THR A 1 286 ? -46.518 -27.567 72.107 1.00 50.91 286 THR A CA 1
ATOM 2230 C C . THR A 1 286 ? -47.611 -26.497 72.116 1.00 50.91 286 THR A C 1
ATOM 2232 O O . THR A 1 286 ? -48.361 -26.360 73.077 1.00 50.91 286 THR A O 1
ATOM 2235 N N . VAL A 1 287 ? -47.618 -25.646 71.087 1.00 56.38 287 VAL A N 1
ATOM 2236 C CA . VAL A 1 287 ? -48.648 -24.637 70.867 1.00 56.38 287 VAL A CA 1
ATOM 2237 C C . VAL A 1 287 ? -49.881 -25.403 70.421 1.00 56.38 287 VAL A C 1
ATOM 2239 O O . VAL A 1 287 ? -50.025 -25.781 69.261 1.00 56.38 287 VAL A O 1
ATOM 2242 N N . THR A 1 288 ? -50.763 -25.682 71.374 1.00 54.44 288 THR A N 1
ATOM 2243 C CA . THR A 1 288 ? -52.113 -26.162 71.096 1.00 54.44 288 THR A CA 1
ATOM 2244 C C . THR A 1 288 ? -52.921 -24.999 70.528 1.00 54.44 288 THR A C 1
ATOM 2246 O O . THR A 1 288 ? -53.594 -24.286 71.267 1.00 54.44 288 THR A O 1
ATOM 2249 N N . ILE A 1 289 ? -52.797 -24.775 69.222 1.00 67.06 289 ILE A N 1
ATOM 2250 C CA . ILE A 1 289 ? -53.728 -23.948 68.448 1.00 67.06 289 ILE A CA 1
ATOM 2251 C C . ILE A 1 289 ? -55.054 -24.693 68.335 1.00 67.06 289 ILE A C 1
ATOM 2253 O O . ILE A 1 289 ? -55.085 -25.912 68.137 1.00 67.06 289 ILE A O 1
ATOM 2257 N N . SER A 1 290 ? -56.155 -23.966 68.493 1.00 78.62 290 SER A N 1
ATOM 2258 C CA . SER A 1 290 ? -57.480 -24.539 68.271 1.00 78.62 290 SER A CA 1
ATOM 2259 C C . SER A 1 290 ? -57.623 -24.983 66.810 1.00 78.62 290 SER A C 1
ATOM 2261 O O . SER A 1 290 ? -56.961 -24.460 65.910 1.00 78.62 290 SER A O 1
ATOM 2263 N N . ALA A 1 291 ? -58.498 -25.957 66.547 1.00 80.38 291 ALA A N 1
ATOM 2264 C CA . ALA A 1 291 ? -58.735 -26.439 65.183 1.00 80.38 291 ALA A CA 1
ATOM 2265 C C . ALA A 1 291 ? -59.168 -25.307 64.227 1.00 80.38 291 ALA A C 1
ATOM 2267 O O . ALA A 1 291 ? -58.849 -25.343 63.041 1.00 80.38 291 ALA A O 1
ATOM 2268 N N . GLU A 1 292 ? -59.846 -24.285 64.752 1.00 82.44 292 GLU A N 1
ATOM 2269 C CA . GLU A 1 292 ? -60.288 -23.100 64.011 1.00 82.44 292 GLU A CA 1
ATOM 2270 C C . GLU A 1 292 ? -59.122 -22.167 63.658 1.00 82.44 292 GLU A C 1
ATOM 2272 O O . GLU A 1 292 ? -59.031 -21.700 62.523 1.00 82.44 292 GLU A O 1
ATOM 2277 N N . GLU A 1 293 ? -58.184 -21.944 64.582 1.00 86.50 293 GLU A N 1
ATOM 2278 C CA . GLU A 1 293 ? -56.972 -21.159 64.315 1.00 86.50 293 GLU A CA 1
ATOM 2279 C C . GLU A 1 293 ? -56.047 -21.870 63.327 1.00 86.50 293 GLU A C 1
ATOM 2281 O O . GLU A 1 293 ? -55.510 -21.225 62.430 1.00 86.50 293 GLU A O 1
ATOM 2286 N N . TYR A 1 294 ? -55.904 -23.196 63.433 1.00 82.94 294 TYR A N 1
ATOM 2287 C CA . TYR A 1 294 ? -55.146 -23.987 62.462 1.00 82.94 294 TYR A CA 1
ATOM 2288 C C . TYR A 1 294 ? -55.782 -23.933 61.069 1.00 82.94 294 TYR A C 1
ATOM 2290 O O . TYR A 1 294 ? -55.076 -23.752 60.075 1.00 82.94 294 TYR A O 1
ATOM 2298 N N . ALA A 1 295 ? -57.111 -24.044 60.983 1.00 87.25 295 ALA A N 1
ATOM 2299 C CA . ALA A 1 295 ? -57.829 -23.934 59.718 1.00 87.25 295 ALA A CA 1
ATOM 2300 C C . ALA A 1 295 ? -57.646 -22.548 59.084 1.00 87.25 295 ALA A C 1
ATOM 2302 O O . ALA A 1 295 ? -57.360 -22.461 57.891 1.00 87.25 295 ALA A O 1
ATOM 2303 N N . LYS A 1 296 ? -57.738 -21.477 59.883 1.00 91.94 296 LYS A N 1
ATOM 2304 C CA . LYS A 1 296 ? -57.508 -20.108 59.410 1.00 91.94 296 LYS A CA 1
ATOM 2305 C C . LYS A 1 296 ? -56.068 -19.902 58.941 1.00 91.94 296 LYS A C 1
ATOM 2307 O O . LYS A 1 296 ? -55.858 -19.399 57.848 1.00 91.94 296 LYS A O 1
ATOM 2312 N N . LEU A 1 297 ? -55.086 -20.356 59.718 1.00 88.88 297 LEU A N 1
ATOM 2313 C CA . LEU A 1 297 ? -53.672 -20.233 59.362 1.00 88.88 297 LEU A CA 1
ATOM 2314 C C . LEU A 1 297 ? -53.329 -21.027 58.092 1.00 88.88 297 LEU A C 1
ATOM 2316 O O . LEU A 1 297 ? -52.533 -20.579 57.275 1.00 88.88 297 LEU A O 1
ATOM 2320 N N . THR A 1 298 ? -53.949 -22.196 57.911 1.00 87.19 298 THR A N 1
ATOM 2321 C CA . THR A 1 298 ? -53.788 -23.018 56.702 1.00 87.19 298 THR A CA 1
ATOM 2322 C C . THR A 1 298 ? -54.394 -22.336 55.476 1.00 87.19 298 THR A C 1
ATOM 2324 O O . THR A 1 298 ? -53.842 -22.449 54.384 1.00 87.19 298 THR A O 1
ATOM 2327 N N . LEU A 1 299 ? -55.514 -21.628 55.645 1.00 92.88 299 LEU A N 1
ATOM 2328 C CA . LEU A 1 299 ? -56.145 -20.857 54.577 1.00 92.88 299 LEU A CA 1
ATOM 2329 C C . LEU A 1 299 ? -55.299 -19.630 54.213 1.00 92.88 299 LEU A C 1
ATOM 2331 O O . LEU A 1 299 ? -54.920 -19.493 53.057 1.00 92.88 299 LEU A O 1
ATOM 2335 N N . ASP A 1 300 ? -54.877 -18.842 55.204 1.00 94.12 300 ASP A N 1
ATOM 2336 C CA . ASP A 1 300 ? -54.006 -17.676 55.003 1.00 94.12 300 ASP A CA 1
ATOM 2337 C C . ASP A 1 300 ? -52.665 -18.071 54.344 1.00 94.12 300 ASP A C 1
ATOM 2339 O O . ASP A 1 300 ? -52.142 -17.350 53.493 1.00 94.12 300 ASP A O 1
ATOM 2343 N N . ALA A 1 301 ? -52.104 -19.236 54.700 1.00 90.69 301 ALA A N 1
ATOM 2344 C CA . ALA A 1 301 ? -50.888 -19.764 54.081 1.00 90.69 301 ALA A CA 1
ATOM 2345 C C . ALA A 1 301 ? -51.094 -20.140 52.606 1.00 90.69 301 ALA A C 1
ATOM 2347 O O . ALA A 1 301 ? -50.207 -19.892 51.789 1.00 90.69 301 ALA A O 1
ATOM 2348 N N . ARG A 1 302 ? -52.255 -20.708 52.261 1.00 92.56 302 ARG A N 1
ATOM 2349 C CA . ARG A 1 302 ? -52.608 -21.031 50.873 1.00 92.56 302 ARG A CA 1
ATOM 2350 C C . ARG A 1 302 ? -52.848 -19.783 50.039 1.00 92.56 302 ARG A C 1
ATOM 2352 O O . ARG A 1 302 ? -52.306 -19.698 48.945 1.00 92.56 302 ARG A O 1
ATOM 2359 N N . ASP A 1 303 ? -53.572 -18.807 50.574 1.00 93.25 303 ASP A N 1
ATOM 2360 C CA . ASP A 1 303 ? -53.816 -17.536 49.889 1.00 93.25 303 ASP A CA 1
ATOM 2361 C C . ASP A 1 303 ? -52.488 -16.795 49.637 1.00 93.25 303 ASP A C 1
ATOM 2363 O O . ASP A 1 303 ? -52.241 -16.273 48.550 1.00 93.25 303 ASP A O 1
ATOM 2367 N N . ALA A 1 304 ? -51.575 -16.804 50.615 1.00 93.56 304 ALA A N 1
ATOM 2368 C CA . ALA A 1 304 ? -50.244 -16.223 50.457 1.00 93.56 304 ALA A CA 1
ATOM 2369 C C . ALA A 1 304 ? -49.373 -16.973 49.429 1.00 93.56 304 ALA A C 1
ATOM 2371 O O . ALA A 1 304 ? -48.587 -16.340 48.717 1.00 93.56 304 ALA A O 1
ATOM 2372 N N . GLU A 1 305 ? -49.491 -18.302 49.354 1.00 93.25 305 GLU A N 1
ATOM 2373 C CA . GLU A 1 305 ? -48.815 -19.132 48.351 1.00 93.25 305 GLU A CA 1
ATOM 2374 C C . GLU A 1 305 ? -49.362 -18.867 46.942 1.00 93.25 305 GLU A C 1
ATOM 2376 O O . GLU A 1 305 ? -48.573 -18.708 46.011 1.00 93.25 305 GLU A O 1
ATOM 2381 N N . GLU A 1 306 ? -50.682 -18.744 46.788 1.00 95.19 306 GLU A N 1
ATOM 2382 C CA . GLU A 1 306 ? -51.337 -18.434 45.513 1.00 95.19 306 GLU A CA 1
ATOM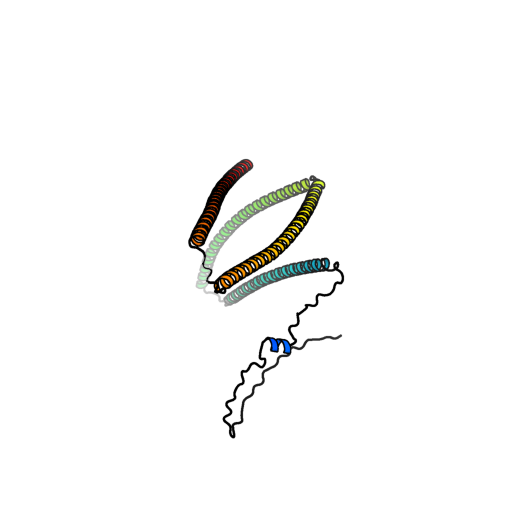 2383 C C . GLU A 1 306 ? -50.944 -17.038 45.008 1.00 95.19 306 GLU A C 1
ATOM 2385 O O . GLU A 1 306 ? -50.539 -16.880 43.855 1.00 95.19 306 GLU A O 1
ATOM 2390 N N . GLU A 1 307 ? -50.929 -16.033 45.887 1.00 95.00 307 GLU A N 1
ATOM 2391 C CA . GLU A 1 307 ? -50.440 -14.688 45.559 1.00 95.00 307 GLU A CA 1
ATOM 2392 C C . GLU A 1 307 ? -48.940 -14.674 45.216 1.00 95.00 307 GLU A C 1
ATOM 2394 O O . GLU A 1 307 ? -48.484 -13.915 44.355 1.00 95.00 307 GLU A O 1
ATOM 2399 N N . ALA A 1 308 ? -48.130 -15.520 45.861 1.00 93.44 308 ALA A N 1
ATOM 2400 C CA . ALA A 1 308 ? -46.725 -15.674 45.496 1.00 93.44 308 ALA A CA 1
ATOM 2401 C C . ALA A 1 308 ? -46.560 -16.326 44.116 1.00 93.44 308 ALA A C 1
ATOM 2403 O O . ALA A 1 308 ? -45.762 -15.832 43.318 1.00 93.44 308 ALA A O 1
ATOM 2404 N N . TRP A 1 309 ? -47.330 -17.375 43.823 1.00 95.06 309 TRP A N 1
ATOM 2405 C CA . TRP A 1 309 ? -47.363 -18.033 42.517 1.00 95.06 309 TRP A CA 1
ATOM 2406 C C . TRP A 1 309 ? -47.753 -17.065 41.408 1.00 95.06 309 TRP A C 1
ATOM 2408 O O . TRP A 1 309 ? -47.049 -16.965 40.406 1.00 95.06 309 TRP A O 1
ATOM 2418 N N . LYS A 1 310 ? -48.800 -16.273 41.632 1.00 96.94 310 LYS A N 1
ATOM 2419 C CA . LYS A 1 310 ? -49.253 -15.254 40.688 1.00 96.94 310 LYS A CA 1
ATOM 2420 C C . LYS A 1 310 ? -48.175 -14.207 40.400 1.00 96.94 310 LYS A C 1
ATOM 2422 O O . LYS A 1 310 ? -47.909 -13.899 39.245 1.00 96.94 310 LYS A O 1
ATOM 2427 N N . ARG A 1 311 ? -47.462 -13.728 41.429 1.00 96.62 311 ARG A N 1
ATOM 2428 C CA . ARG A 1 311 ? -46.319 -12.813 41.232 1.00 96.62 311 ARG A CA 1
ATOM 2429 C C . ARG A 1 311 ? -45.184 -13.437 40.423 1.00 96.62 311 ARG A C 1
ATOM 2431 O O . ARG A 1 311 ? -44.510 -12.726 39.681 1.00 96.62 311 ARG A O 1
ATOM 2438 N N . VAL A 1 312 ? -44.933 -14.735 40.593 1.00 96.31 312 VAL A N 1
ATOM 2439 C CA . VAL A 1 312 ? -43.932 -15.458 39.795 1.00 96.31 312 VAL A CA 1
ATOM 2440 C C . VAL A 1 312 ? -44.390 -15.573 38.344 1.00 96.31 312 VAL A C 1
ATOM 2442 O O . VAL A 1 312 ? -43.585 -15.337 37.449 1.00 96.31 312 VAL A O 1
ATOM 2445 N N . GLU A 1 313 ? -45.664 -15.870 38.107 1.00 96.44 313 GLU A N 1
ATOM 2446 C CA . GLU A 1 313 ? -46.246 -15.969 36.766 1.00 96.44 313 GLU A CA 1
ATOM 2447 C C . GLU A 1 313 ? -46.234 -14.620 36.023 1.00 96.44 313 GLU A C 1
ATOM 2449 O O . GLU A 1 313 ? -45.813 -14.558 34.866 1.00 96.44 313 GLU A O 1
ATOM 2454 N N . ASP A 1 314 ? -46.574 -13.521 36.703 1.00 96.62 314 ASP A N 1
ATOM 2455 C CA . ASP A 1 314 ? -46.480 -12.159 36.156 1.00 96.62 314 ASP A CA 1
ATOM 2456 C C . ASP A 1 314 ? -45.025 -11.792 35.809 1.00 96.62 314 ASP A C 1
ATOM 2458 O O . ASP A 1 314 ? -44.733 -11.230 34.746 1.00 96.62 314 ASP A O 1
ATOM 2462 N N . ALA A 1 315 ? -44.080 -12.142 36.689 1.00 96.44 315 ALA A N 1
ATOM 2463 C CA . ALA A 1 315 ? -42.657 -11.918 36.449 1.00 96.44 315 ALA A CA 1
ATOM 2464 C C . ALA A 1 315 ? -42.134 -12.765 35.279 1.00 96.44 315 ALA A C 1
ATOM 2466 O O . ALA A 1 315 ? -41.363 -12.262 34.461 1.00 96.44 315 ALA A O 1
ATOM 2467 N N . MET A 1 316 ? -42.566 -14.025 35.172 1.00 95.19 316 MET A N 1
ATOM 2468 C CA . MET A 1 316 ? -42.238 -14.894 34.041 1.00 95.19 316 MET A CA 1
ATOM 2469 C C . MET A 1 316 ? -42.788 -14.330 32.732 1.00 95.19 316 MET A C 1
ATOM 2471 O O . MET A 1 316 ? -42.037 -14.232 31.767 1.00 95.19 316 MET A O 1
ATOM 2475 N N . SER A 1 317 ? -44.043 -13.881 32.719 1.00 95.88 317 SER A N 1
ATOM 2476 C CA . SER A 1 317 ? -44.665 -13.267 31.540 1.00 95.88 317 SER A CA 1
ATOM 2477 C C . SER A 1 317 ? -43.905 -12.015 31.094 1.00 95.88 317 SER A C 1
ATOM 2479 O O . SER A 1 317 ? -43.605 -11.855 29.915 1.00 95.88 317 SER A O 1
ATOM 2481 N N . THR A 1 318 ? -43.480 -11.177 32.046 1.00 96.38 318 THR A N 1
ATOM 2482 C CA . THR A 1 318 ? -42.664 -9.982 31.762 1.00 96.38 318 THR A CA 1
ATOM 2483 C C . THR A 1 318 ? -41.313 -10.340 31.125 1.00 96.38 318 THR A C 1
ATOM 2485 O O . THR A 1 318 ? -40.835 -9.647 30.227 1.00 96.38 318 THR A O 1
ATOM 2488 N N . VAL A 1 319 ? -40.674 -11.420 31.587 1.00 96.12 319 VAL A N 1
ATOM 2489 C CA . VAL A 1 319 ? -39.407 -11.907 31.018 1.00 96.12 319 VAL A CA 1
ATOM 2490 C C . VAL A 1 319 ? -39.617 -12.489 29.620 1.00 96.12 319 VAL A C 1
ATOM 2492 O O . VAL A 1 319 ? -38.811 -12.222 28.732 1.00 96.12 319 VAL A O 1
ATOM 2495 N N . GLU A 1 320 ? -40.694 -13.245 29.404 1.00 96.06 320 GLU A N 1
ATOM 2496 C CA . GLU A 1 320 ? -41.049 -13.806 28.096 1.00 96.06 320 GLU A CA 1
ATOM 2497 C C . GLU A 1 320 ? -41.271 -12.685 27.065 1.00 96.06 320 GLU A C 1
ATOM 2499 O O . GLU A 1 320 ? -40.686 -12.713 25.982 1.00 96.06 320 GLU A O 1
ATOM 2504 N N . GLU A 1 321 ? -42.029 -11.644 27.426 1.00 96.12 321 GLU A N 1
ATOM 2505 C CA . GLU A 1 321 ? -42.248 -10.461 26.582 1.00 96.12 321 GLU A CA 1
ATOM 2506 C C . GLU A 1 321 ? -40.938 -9.732 26.251 1.00 96.12 321 GLU A C 1
ATOM 2508 O O . GLU A 1 321 ? -40.700 -9.364 25.096 1.00 96.12 321 GLU A O 1
ATOM 2513 N N . ALA A 1 322 ? -40.058 -9.555 27.241 1.00 95.62 322 ALA A N 1
ATOM 2514 C CA . ALA A 1 322 ? -38.752 -8.939 27.031 1.00 95.62 322 ALA A CA 1
ATOM 2515 C C . ALA A 1 322 ? -37.870 -9.771 26.086 1.00 95.62 322 ALA A C 1
ATOM 2517 O O . ALA A 1 322 ? -37.244 -9.207 25.188 1.00 95.62 322 ALA A O 1
ATOM 2518 N N . ASN A 1 323 ? -37.864 -11.099 26.236 1.00 95.94 323 ASN A N 1
ATOM 2519 C CA . ASN A 1 323 ? -37.109 -12.009 25.374 1.00 95.94 323 ASN A CA 1
ATOM 2520 C C . ASN A 1 323 ? -37.623 -11.989 23.928 1.00 95.94 323 ASN A C 1
ATOM 2522 O O . ASN A 1 323 ? -36.827 -11.965 22.989 1.00 95.94 323 ASN A O 1
ATOM 2526 N N . VAL A 1 324 ? -38.946 -11.964 23.732 1.00 96.69 324 VAL A N 1
ATOM 2527 C CA . VAL A 1 324 ? -39.549 -11.822 22.396 1.00 96.69 324 VAL A CA 1
ATOM 2528 C C . VAL A 1 324 ? -39.155 -10.479 21.777 1.00 96.69 324 VAL A C 1
ATOM 2530 O O . VAL A 1 324 ? -38.723 -10.437 20.625 1.00 96.69 324 VAL A O 1
ATOM 2533 N N . SER A 1 325 ? -39.207 -9.388 22.550 1.00 96.06 325 SER A N 1
ATOM 2534 C CA . SER A 1 325 ? -38.760 -8.074 22.078 1.00 96.06 325 SER A CA 1
ATOM 2535 C C . SER A 1 325 ? -37.267 -8.051 21.731 1.00 96.06 325 SER A C 1
ATOM 2537 O O . SER A 1 325 ? -36.886 -7.415 20.746 1.00 96.06 325 SER A O 1
ATOM 2539 N N . GLU A 1 326 ? -36.411 -8.709 22.517 1.00 97.50 326 GLU A N 1
ATOM 2540 C CA . GLU A 1 326 ? -34.977 -8.826 22.229 1.00 97.50 326 GLU A CA 1
ATOM 2541 C C . GLU A 1 326 ? -34.754 -9.561 20.900 1.00 97.50 326 GLU A C 1
ATOM 2543 O O . GLU A 1 326 ? -34.065 -9.041 20.017 1.00 97.50 326 GLU A O 1
ATOM 2548 N N . MET A 1 327 ? -35.423 -10.702 20.705 1.00 95.75 327 MET A N 1
ATOM 2549 C CA . MET A 1 327 ? -35.371 -11.480 19.464 1.00 95.75 327 MET A CA 1
ATOM 2550 C C . MET A 1 327 ? -35.795 -10.653 18.242 1.00 95.75 327 MET A C 1
ATOM 2552 O O . MET A 1 327 ? -35.112 -10.662 17.218 1.00 95.75 327 MET A O 1
ATOM 2556 N N . ASP A 1 328 ? -36.879 -9.883 18.350 1.00 97.12 328 ASP A N 1
ATOM 2557 C CA . ASP A 1 328 ? -37.360 -9.019 17.268 1.00 97.12 328 ASP A CA 1
ATOM 2558 C C . ASP A 1 328 ? -36.383 -7.885 16.937 1.00 97.12 328 ASP A C 1
ATOM 2560 O O . ASP A 1 328 ? -36.272 -7.465 15.779 1.00 97.12 328 ASP A O 1
ATOM 2564 N N . THR A 1 329 ? -35.678 -7.350 17.939 1.00 96.06 329 THR A N 1
ATOM 2565 C CA . THR A 1 329 ? -34.642 -6.336 17.698 1.00 96.06 329 THR A CA 1
ATOM 2566 C C . THR A 1 329 ? -33.395 -6.923 17.051 1.00 96.06 329 THR A C 1
ATOM 2568 O O . THR A 1 329 ? -32.863 -6.307 16.128 1.00 96.06 329 THR A O 1
ATOM 2571 N N . LEU A 1 330 ? -32.975 -8.124 17.460 1.00 95.88 330 LEU A N 1
ATOM 2572 C CA . LEU A 1 330 ? -31.871 -8.850 16.829 1.00 95.88 330 LEU A CA 1
ATOM 2573 C C . LEU A 1 330 ? -32.192 -9.183 15.373 1.00 95.88 330 LEU A C 1
ATOM 2575 O O . LEU A 1 330 ? -31.398 -8.884 14.487 1.00 95.88 330 LEU A O 1
ATOM 2579 N N . LYS A 1 331 ? -33.397 -9.694 15.102 1.00 97.62 331 LYS A N 1
ATOM 2580 C CA . LYS A 1 331 ? -33.836 -9.999 13.738 1.00 97.62 331 LYS A CA 1
ATOM 2581 C C . LYS A 1 331 ? -33.805 -8.765 12.832 1.00 97.62 331 LYS A C 1
ATOM 2583 O O . LYS A 1 331 ? -33.298 -8.835 11.717 1.00 97.62 331 LYS A O 1
ATOM 2588 N N . ARG A 1 332 ? -34.297 -7.617 13.314 1.00 97.12 332 ARG A N 1
ATOM 2589 C CA . ARG A 1 332 ? -34.228 -6.349 12.563 1.00 97.12 332 ARG A CA 1
ATOM 2590 C C . ARG A 1 332 ? -32.794 -5.866 12.347 1.00 97.12 332 ARG A C 1
ATOM 2592 O O . ARG A 1 332 ? -32.506 -5.284 11.304 1.00 97.12 332 ARG A O 1
ATOM 2599 N N . ALA A 1 333 ? -31.900 -6.091 13.309 1.00 97.00 333 ALA A N 1
ATOM 2600 C CA . ALA A 1 333 ? -30.486 -5.767 13.149 1.00 97.00 333 ALA A CA 1
ATOM 2601 C C . ALA A 1 333 ? -29.827 -6.635 12.063 1.00 97.00 333 ALA A C 1
ATOM 2603 O O . ALA A 1 333 ? -29.085 -6.104 11.236 1.00 97.00 333 ALA A O 1
ATOM 2604 N N . ASP A 1 334 ? -30.148 -7.930 12.012 1.00 95.38 334 ASP A N 1
ATOM 2605 C CA . ASP A 1 334 ? -29.655 -8.845 10.978 1.00 95.38 334 ASP A CA 1
ATOM 2606 C C . ASP A 1 334 ? -30.184 -8.479 9.582 1.00 95.38 334 ASP A C 1
ATOM 2608 O O . ASP A 1 334 ? -29.421 -8.466 8.615 1.00 95.38 334 ASP A O 1
ATOM 2612 N N . GLU A 1 335 ? -31.468 -8.127 9.464 1.00 97.50 335 GLU A N 1
ATOM 2613 C CA . GLU A 1 335 ? -32.064 -7.647 8.207 1.00 97.50 335 GLU A CA 1
ATOM 2614 C C . GLU A 1 335 ? -31.372 -6.364 7.712 1.00 97.50 335 GLU A C 1
ATOM 2616 O O . GLU A 1 335 ? -30.974 -6.284 6.548 1.00 97.50 335 GLU A O 1
ATOM 2621 N N . ALA A 1 336 ? -31.137 -5.395 8.604 1.00 97.25 336 ALA A N 1
ATOM 26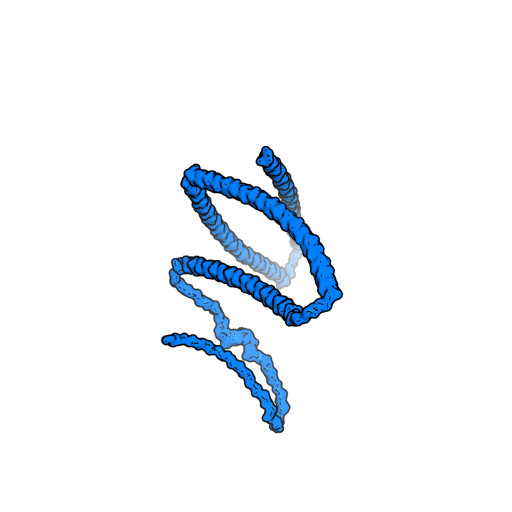22 C CA . ALA A 1 336 ? -30.409 -4.171 8.270 1.00 97.25 336 ALA A CA 1
ATOM 2623 C C . ALA A 1 336 ? -28.953 -4.453 7.856 1.00 97.25 336 ALA A C 1
ATOM 2625 O O . ALA A 1 336 ? -28.438 -3.833 6.924 1.00 97.25 336 ALA A O 1
ATOM 2626 N N . ALA A 1 337 ? -28.282 -5.411 8.503 1.00 96.62 337 ALA A N 1
ATOM 2627 C CA . ALA A 1 337 ? -26.931 -5.821 8.126 1.00 96.62 337 ALA A CA 1
ATOM 2628 C C . ALA A 1 337 ? -26.892 -6.443 6.717 1.00 96.62 337 ALA A C 1
ATOM 2630 O O . ALA A 1 337 ? -25.989 -6.142 5.932 1.00 96.62 337 ALA A O 1
ATOM 2631 N N . GLN A 1 338 ? -27.889 -7.260 6.365 1.00 97.12 338 GLN A N 1
ATOM 2632 C CA . GLN A 1 338 ? -28.015 -7.823 5.017 1.00 97.12 338 GLN A CA 1
ATOM 2633 C C . GLN A 1 338 ? -28.277 -6.743 3.957 1.00 97.12 338 GLN A C 1
ATOM 2635 O O . GLN A 1 338 ? -27.707 -6.814 2.866 1.00 97.12 338 GLN A O 1
ATOM 2640 N N . GLU A 1 339 ? -29.091 -5.729 4.266 1.00 97.00 339 GLU A N 1
ATOM 2641 C CA . GLU A 1 339 ? -29.335 -4.591 3.370 1.00 97.00 339 GLU A CA 1
ATOM 2642 C C . GLU A 1 339 ? -28.059 -3.769 3.130 1.00 97.00 339 GLU A C 1
ATOM 2644 O O . GLU A 1 339 ? -27.754 -3.416 1.988 1.00 97.00 339 GLU A O 1
ATOM 2649 N N . VAL A 1 340 ? -27.261 -3.528 4.177 1.00 96.69 340 VAL A N 1
ATOM 2650 C CA . VAL A 1 340 ? -25.960 -2.848 4.059 1.00 96.69 340 VAL A CA 1
ATOM 2651 C C . VAL A 1 340 ? -25.007 -3.629 3.151 1.00 96.69 340 VAL A C 1
ATOM 2653 O O . VAL A 1 340 ? -24.392 -3.035 2.266 1.00 96.69 340 VAL A O 1
ATOM 2656 N N . GLU A 1 341 ? -24.912 -4.951 3.305 1.00 97.19 341 GLU A N 1
ATOM 2657 C CA . GLU A 1 341 ? -24.080 -5.790 2.429 1.00 97.19 341 GLU A CA 1
ATOM 2658 C C . GLU A 1 341 ? -24.595 -5.835 0.980 1.00 97.19 341 GLU A C 1
ATOM 2660 O O . GLU A 1 341 ? -23.811 -5.864 0.028 1.00 97.19 341 GLU A O 1
ATOM 2665 N N . ALA A 1 342 ? -25.913 -5.808 0.765 1.00 97.25 342 ALA A N 1
ATOM 2666 C CA . ALA A 1 342 ? -26.477 -5.681 -0.579 1.00 97.25 342 ALA A CA 1
ATOM 2667 C C . ALA A 1 342 ? -26.141 -4.318 -1.214 1.00 97.25 342 ALA A C 1
ATOM 2669 O O . ALA A 1 342 ? -25.713 -4.268 -2.368 1.00 97.25 342 ALA A O 1
ATOM 2670 N N . SER A 1 343 ? -26.270 -3.230 -0.450 1.00 96.44 343 SER A N 1
ATOM 2671 C CA . SER A 1 343 ? -25.937 -1.868 -0.887 1.00 96.44 343 SER A CA 1
ATOM 2672 C C . SER A 1 343 ? -24.449 -1.716 -1.215 1.00 96.44 343 SER A C 1
ATOM 2674 O O . SER A 1 343 ? -24.089 -1.173 -2.260 1.00 96.44 343 SER A O 1
ATOM 2676 N N . LYS A 1 344 ? -23.573 -2.286 -0.379 1.00 97.38 344 LYS A N 1
ATOM 2677 C CA . LYS A 1 344 ? -22.125 -2.322 -0.608 1.00 97.38 344 LYS A CA 1
ATOM 2678 C C . LYS A 1 344 ? -21.772 -3.005 -1.930 1.00 97.38 344 LYS A C 1
ATOM 2680 O O . LYS A 1 344 ? -21.034 -2.425 -2.721 1.00 97.38 344 LYS A O 1
ATOM 2685 N N . ARG A 1 345 ? -22.341 -4.183 -2.209 1.00 97.12 345 ARG A N 1
ATOM 2686 C CA . ARG A 1 345 ? -22.123 -4.884 -3.488 1.00 97.12 345 ARG A CA 1
ATOM 2687 C C . ARG A 1 345 ? -22.605 -4.066 -4.685 1.00 97.12 345 ARG A C 1
ATOM 2689 O O . ARG A 1 345 ? -21.895 -3.959 -5.678 1.00 97.12 345 ARG A O 1
ATOM 2696 N N . ALA A 1 346 ? -23.776 -3.437 -4.583 1.00 97.44 346 ALA A N 1
ATOM 2697 C CA . ALA A 1 346 ? -24.289 -2.576 -5.649 1.00 97.44 346 ALA A CA 1
ATOM 2698 C C . ALA A 1 346 ? -23.375 -1.364 -5.919 1.00 97.44 346 ALA A C 1
ATOM 2700 O O . ALA A 1 346 ? -23.213 -0.959 -7.073 1.00 97.44 346 ALA A O 1
ATOM 2701 N N . PHE A 1 347 ? -22.766 -0.800 -4.870 1.00 95.50 347 PHE A N 1
ATOM 2702 C CA . PHE A 1 347 ? -21.776 0.270 -4.987 1.00 95.50 347 PHE A CA 1
ATOM 2703 C C . PHE A 1 347 ? -20.473 -0.217 -5.635 1.00 95.50 347 PHE A C 1
ATOM 2705 O O . PHE A 1 347 ? -19.983 0.436 -6.552 1.00 95.50 347 PHE A O 1
ATOM 2712 N N . GLU A 1 348 ? -19.947 -1.373 -5.222 1.00 96.38 348 GLU A N 1
ATOM 2713 C CA . GLU A 1 348 ? -18.756 -1.986 -5.830 1.00 96.38 348 GLU A CA 1
ATOM 2714 C C . GLU A 1 348 ? -18.952 -2.209 -7.340 1.00 96.38 348 GLU A C 1
ATOM 2716 O O . GLU A 1 348 ? -18.129 -1.764 -8.141 1.00 96.38 348 GLU A O 1
ATOM 2721 N N . GLU A 1 349 ? -20.091 -2.771 -7.758 1.00 97.44 349 GLU A N 1
ATOM 2722 C CA . GLU A 1 349 ? -20.406 -2.930 -9.183 1.00 97.44 349 GLU A CA 1
ATOM 2723 C C . GLU A 1 349 ? -20.546 -1.588 -9.924 1.00 97.44 349 GLU A C 1
ATOM 2725 O O . GLU A 1 349 ? -20.202 -1.479 -11.104 1.00 97.44 349 GLU A O 1
ATOM 2730 N N . ALA A 1 350 ? -21.088 -0.552 -9.273 1.00 96.81 350 ALA A N 1
ATOM 2731 C CA . ALA A 1 350 ? -21.190 0.779 -9.869 1.00 96.81 350 ALA A CA 1
ATOM 2732 C C . ALA A 1 350 ? -19.810 1.399 -10.115 1.00 96.81 350 ALA A C 1
ATOM 2734 O O . ALA A 1 350 ? -19.587 1.961 -11.188 1.00 96.81 350 ALA A O 1
ATOM 2735 N N . VAL A 1 351 ? -18.883 1.224 -9.173 1.00 95.75 351 VAL A N 1
ATOM 2736 C CA . VAL A 1 351 ? -17.488 1.659 -9.304 1.00 95.75 351 VAL A CA 1
ATOM 2737 C C . VAL A 1 351 ? -16.779 0.907 -10.433 1.00 95.75 351 VAL A C 1
ATOM 2739 O O . VAL A 1 351 ? -16.089 1.524 -11.242 1.00 95.75 351 VAL A O 1
ATOM 2742 N N . GLU A 1 352 ? -16.973 -0.409 -10.563 1.00 96.44 352 GLU A N 1
ATOM 2743 C CA . GLU A 1 352 ? -16.412 -1.174 -11.688 1.00 96.44 352 GLU A CA 1
ATOM 2744 C C . GLU A 1 352 ? -16.956 -0.700 -13.047 1.00 96.44 352 GLU A C 1
ATOM 2746 O O . GLU A 1 352 ? -16.195 -0.524 -14.007 1.00 96.44 352 GLU A O 1
ATOM 2751 N N . ARG A 1 353 ? -18.264 -0.425 -13.136 1.00 96.50 353 ARG A N 1
ATOM 2752 C CA . ARG A 1 353 ? -18.884 0.141 -14.348 1.00 96.50 353 ARG A CA 1
ATOM 2753 C C . ARG A 1 353 ? -18.338 1.531 -14.687 1.00 96.50 353 ARG A C 1
ATOM 2755 O O . ARG A 1 353 ? -18.111 1.823 -15.858 1.00 96.50 353 ARG A O 1
ATOM 2762 N N . GLU A 1 354 ? -18.092 2.380 -13.695 1.00 96.50 354 GLU A N 1
ATOM 2763 C CA . GLU A 1 354 ? -17.479 3.695 -13.912 1.00 96.50 354 GLU A CA 1
ATOM 2764 C C . GLU A 1 354 ? -16.022 3.577 -14.380 1.00 96.50 354 GLU A C 1
ATOM 2766 O O . GLU A 1 354 ? -15.624 4.234 -15.341 1.00 96.50 354 GLU A O 1
ATOM 2771 N N . ASN A 1 355 ? -15.234 2.695 -13.761 1.00 93.81 355 ASN A N 1
ATOM 2772 C CA . ASN A 1 355 ? -13.840 2.469 -14.142 1.00 93.81 355 ASN A CA 1
ATOM 2773 C C . ASN A 1 355 ? -13.712 1.971 -15.586 1.00 93.81 355 ASN A C 1
ATOM 2775 O O . ASN A 1 355 ? -12.867 2.458 -16.337 1.00 93.81 355 ASN A O 1
ATOM 2779 N N . THR A 1 356 ? -14.572 1.037 -15.998 1.00 96.00 356 THR A N 1
ATOM 2780 C CA . THR A 1 356 ? -14.597 0.542 -17.384 1.00 96.00 356 THR A CA 1
ATOM 2781 C C . THR A 1 356 ? -15.017 1.633 -18.370 1.00 96.00 356 THR A C 1
ATOM 2783 O O . THR A 1 356 ? -14.362 1.807 -19.399 1.00 96.00 356 THR A O 1
ATOM 2786 N N . ALA A 1 357 ? -16.032 2.439 -18.044 1.00 96.00 357 ALA A N 1
ATOM 2787 C CA . ALA A 1 357 ? -16.417 3.589 -18.862 1.00 96.00 357 ALA A CA 1
ATOM 2788 C C . ALA A 1 357 ? -15.272 4.614 -18.987 1.00 96.00 357 ALA A C 1
ATOM 2790 O O . ALA A 1 357 ? -14.966 5.063 -20.092 1.00 96.00 357 ALA A O 1
ATOM 2791 N N . ASN A 1 358 ? -14.582 4.930 -17.889 1.00 94.12 358 ASN A N 1
ATOM 2792 C CA . ASN A 1 358 ? -13.440 5.844 -17.888 1.00 94.12 358 ASN A CA 1
ATOM 2793 C C . ASN A 1 358 ? -12.263 5.313 -18.720 1.00 94.12 358 ASN A C 1
ATOM 2795 O O . ASN A 1 358 ? -11.665 6.085 -19.467 1.00 94.12 358 ASN A O 1
ATOM 2799 N N . ALA A 1 359 ? -11.965 4.011 -18.656 1.00 94.94 359 ALA A N 1
ATOM 2800 C CA . ALA A 1 359 ? -10.933 3.385 -19.485 1.00 94.94 359 ALA A CA 1
ATOM 2801 C C . ALA A 1 359 ? -11.261 3.503 -20.984 1.00 94.94 359 ALA A C 1
ATOM 2803 O O . ALA A 1 359 ? -10.438 3.985 -21.758 1.00 94.94 359 ALA A O 1
ATOM 2804 N N . THR A 1 360 ? -12.493 3.167 -21.386 1.00 95.12 360 THR A N 1
ATOM 2805 C CA . THR A 1 360 ? -12.916 3.298 -22.796 1.00 95.12 360 THR A CA 1
ATOM 2806 C C . THR A 1 360 ? -12.918 4.749 -23.283 1.00 95.12 360 THR A C 1
ATOM 2808 O O . THR A 1 360 ? -12.563 5.024 -24.428 1.00 95.12 360 THR A O 1
ATOM 2811 N N . LYS A 1 361 ? -13.279 5.703 -22.412 1.00 95.56 361 LYS A N 1
ATOM 2812 C CA . LYS A 1 361 ? -13.192 7.134 -22.716 1.00 95.56 361 LYS A CA 1
ATOM 2813 C C . LYS A 1 361 ? -11.740 7.563 -22.947 1.00 95.56 361 LYS A C 1
ATOM 2815 O O . LYS A 1 361 ? -11.483 8.291 -23.902 1.00 95.56 361 LYS A O 1
ATOM 2820 N N . LEU A 1 362 ? -10.809 7.115 -22.102 1.00 92.31 362 LEU A N 1
ATOM 2821 C CA . LEU A 1 362 ? -9.385 7.423 -22.238 1.00 92.31 362 LEU A CA 1
ATOM 2822 C C . LEU A 1 362 ? -8.820 6.882 -23.560 1.00 92.31 362 LEU A C 1
ATOM 2824 O O . LEU A 1 362 ? -8.172 7.627 -24.287 1.00 92.31 362 LEU A O 1
ATOM 2828 N N . GLU A 1 363 ? -9.138 5.634 -23.916 1.00 92.81 363 GLU A N 1
ATOM 2829 C CA . GLU A 1 363 ? -8.736 5.034 -25.199 1.00 92.81 363 GLU A CA 1
ATOM 2830 C C . GLU A 1 363 ? -9.259 5.835 -26.403 1.00 92.81 363 GLU A C 1
ATOM 2832 O O . GLU A 1 363 ? -8.528 6.078 -27.365 1.00 92.81 363 GLU A O 1
ATOM 2837 N N . ALA A 1 364 ? -10.516 6.291 -26.351 1.00 92.62 364 ALA A N 1
ATOM 2838 C CA . ALA A 1 364 ? -11.093 7.123 -27.404 1.00 92.62 364 ALA A CA 1
ATOM 2839 C C . ALA A 1 364 ? -10.410 8.502 -27.503 1.00 92.62 364 ALA A C 1
ATOM 2841 O O . ALA A 1 364 ? -10.160 8.986 -28.609 1.00 92.62 364 ALA A O 1
ATOM 2842 N N . GLU A 1 365 ? -10.082 9.133 -26.370 1.00 89.69 365 GLU A N 1
ATOM 2843 C CA . GLU A 1 365 ? -9.326 10.391 -26.342 1.00 89.69 365 GLU A CA 1
ATOM 2844 C C . GLU A 1 365 ? -7.896 10.219 -26.885 1.00 89.69 365 GLU A C 1
ATOM 2846 O O . GLU A 1 365 ? -7.422 11.074 -27.636 1.00 89.69 365 GLU A O 1
ATOM 2851 N N . GLU A 1 366 ? -7.213 9.118 -26.562 1.00 90.81 366 GLU A N 1
ATOM 2852 C CA . GLU A 1 366 ? -5.888 8.797 -27.108 1.00 90.81 366 GLU A CA 1
ATOM 2853 C C . GLU A 1 366 ? -5.933 8.548 -28.619 1.00 90.81 366 GLU A C 1
ATOM 2855 O O . GLU A 1 366 ? -5.085 9.057 -29.354 1.00 90.81 366 GLU A O 1
ATOM 2860 N N . ALA A 1 367 ? -6.947 7.831 -29.111 1.00 91.56 367 ALA A N 1
ATOM 2861 C CA . ALA A 1 367 ? -7.144 7.619 -30.543 1.00 91.56 367 ALA A CA 1
ATOM 2862 C C . ALA A 1 367 ? -7.344 8.943 -31.301 1.00 91.56 367 ALA A C 1
ATOM 2864 O O . ALA A 1 367 ? -6.792 9.114 -32.386 1.00 91.56 367 ALA A O 1
ATOM 2865 N N . LEU A 1 368 ? -8.080 9.897 -30.716 1.00 89.75 368 LEU A N 1
ATOM 2866 C CA . LEU A 1 368 ? -8.265 11.234 -31.289 1.00 89.75 368 LEU A CA 1
ATOM 2867 C C . LEU A 1 368 ? -6.986 12.080 -31.285 1.00 89.75 368 LEU A C 1
ATOM 2869 O O . LEU A 1 368 ? -6.810 12.879 -32.195 1.00 89.75 368 LEU A O 1
ATOM 2873 N N . ARG A 1 369 ? -6.095 11.926 -30.297 1.00 82.44 369 ARG A N 1
ATOM 2874 C CA . ARG A 1 369 ? -4.799 12.636 -30.275 1.00 82.44 369 ARG A CA 1
ATOM 2875 C C . ARG A 1 369 ? -3.803 12.122 -31.315 1.00 82.44 369 ARG A C 1
ATOM 2877 O O . ARG A 1 369 ? -2.871 12.845 -31.651 1.00 82.44 369 ARG A O 1
ATOM 2884 N N . ASN A 1 370 ? -3.969 10.880 -31.763 1.00 82.25 370 ASN A N 1
ATOM 2885 C CA . ASN A 1 370 ? -3.089 10.224 -32.732 1.00 82.25 370 ASN A CA 1
ATOM 2886 C C . ASN A 1 370 ? -3.558 10.380 -34.196 1.00 82.25 370 ASN A C 1
ATOM 2888 O O . ASN A 1 370 ? -2.873 9.892 -35.099 1.00 82.25 370 ASN A O 1
ATOM 2892 N N . LEU A 1 371 ? -4.713 11.018 -34.421 1.00 72.00 371 LEU A N 1
ATOM 2893 C CA . LEU A 1 371 ? -5.232 11.459 -35.724 1.00 72.00 371 LEU A CA 1
ATOM 2894 C C . LEU A 1 371 ? -4.762 12.886 -36.023 1.00 72.00 371 LEU A C 1
ATOM 2896 O O . LEU A 1 371 ? -4.473 13.151 -37.213 1.00 72.00 371 LEU A O 1
#

Radius of gyration: 56.62 Å; chains: 1; bounding box: 138×84×146 Å

Secondary structure (DSSP, 8-state):
----PPPP---PPPP---------------------SSSSHHHHHHHTT-S------------TTSSHHHHHHHHHHHHHHHHHHHHHHHHHHHHHHHHHHHHHHHHHHHHHHHHHHHHHTT-----------HHHHHHHHHHHHHHHHHHHHHHHHHHHHHHHHHHHHHHHHHHHHHHHHHHHHHHHHHHHHHHHHHHHHHHS-HHHHHHHHHHHHHHHHHHHHHHHHHHHHHHHHHHHHHHHHHHHHHHHHHHHHHHHHHHHHHHHHHHHHHHHHHHHHH--------HHHHHHHHHHHHHHHHHHHHHHHHHHHHHHHHHHHHHHHHHHHHHHHHHHHHHHHHHHHHHHHHHHHHHHHHHHHHHHHT-

Organism: Brassica cretica (NCBI:txid69181)

pLDDT: mean 81.52, std 19.43, range [34.69, 98.0]

Foldseek 3Di:
DDDDDDDDDDDDDDDDDDDDDDDDDDPPPPPPPPDDPAPDPQRVCVVVPHPDDDDDPPPPDDDPPPPPVVVVVVVVVVVVVVVVVVVVVVVVVVVVVVVVVVVVVVVVVVVVVVVVVVVPPPDDDDDDDDDDDPVVVVVVVVVVVVVVVVVVVVVVVVVVVCVVVVVVVVVVVVVVVVVVVVVVVVVVVVVVVVVVVVVVVVVDDPCVVVVVVVVVVVVVVVVVVVVVVVVVVVVVVVVVVVVVVVVVVVVVVVVVVVVVVVVVVVVVVVVVVVVVVVVVVVPPPPPPDDPVRVVVVVVVVVVVVVVVVVVVVVVVVVVVVVVVVVVVVVVVVVVVVVVVVVVVVVVVVVVVVVVVVVVVVVVVVVVVVVD

InterPro domains:
  IPR008545 WEB family [PF05701] (111-370)

Sequence (371 aa):
MSESSPSGSAIEPGNINPDSNPSLTANVLAEIDSSSRFVSVREAATRFGGFGFWRPHSSESLQDNAKEGDIIELKRETAELQNYLMVKECETLDVLKELELTKARIINLNSKLQQKKKNKESLTEEVHCHIKPAGMVLQDLNKAKMNLCKRTVDLAGLRRSVEVLSKQLKEEKDALEKTRERLMHKSLNVISLEEEEEAKKGETSEKDLENNALRMINEVRRLSCEAQEYKKTGEKAMAEIKHTREKIKTVEIKLVAARKMKEAARAAAEAVAIAEIKAVAGSENTVTISAEEYAKLTLDARDAEEEAWKRVEDAMSTVEEANVSEMDTLKRADEAAQEVEASKRAFEEAVERENTANATKLEAEEALRNL